Protein AF-A0A7C2DMI3-F1 (afdb_monomer)

Structure (mmCIF, N/CA/C/O backbone):
data_AF-A0A7C2DMI3-F1
#
_entry.id   AF-A0A7C2DMI3-F1
#
loop_
_atom_site.group_PDB
_atom_site.id
_atom_site.type_symbol
_atom_site.label_atom_id
_atom_site.label_alt_id
_atom_site.label_comp_id
_atom_site.label_asym_id
_atom_site.label_entity_id
_atom_site.label_seq_id
_atom_site.pdbx_PDB_ins_code
_atom_site.Cartn_x
_atom_site.Cartn_y
_atom_site.Cartn_z
_atom_site.occupancy
_atom_site.B_iso_or_equiv
_atom_site.auth_seq_id
_atom_site.auth_comp_id
_atom_site.auth_asym_id
_atom_site.auth_atom_id
_atom_site.pdbx_PDB_model_num
ATOM 1 N N . MET A 1 1 ? 17.213 -2.151 -6.613 1.00 82.88 1 MET A N 1
ATOM 2 C CA . MET A 1 1 ? 16.081 -1.929 -5.688 1.00 82.88 1 MET A CA 1
ATOM 3 C C . MET A 1 1 ? 15.050 -1.087 -6.406 1.00 82.88 1 MET A C 1
ATOM 5 O O . MET A 1 1 ? 15.453 -0.242 -7.192 1.00 82.88 1 MET A O 1
ATOM 9 N N . LEU A 1 2 ? 13.766 -1.331 -6.158 1.00 86.88 2 LEU A N 1
ATOM 10 C CA . LEU A 1 2 ? 12.667 -0.516 -6.673 1.00 86.88 2 LEU A CA 1
ATOM 11 C C . LEU A 1 2 ? 12.048 0.241 -5.496 1.00 86.88 2 LEU A C 1
ATOM 13 O O . LEU A 1 2 ? 11.946 -0.314 -4.402 1.00 86.88 2 LEU A O 1
ATOM 17 N N . GLN A 1 3 ? 11.681 1.499 -5.710 1.00 89.00 3 GLN A N 1
ATOM 18 C CA . GLN A 1 3 ? 11.043 2.350 -4.711 1.00 89.00 3 GLN A CA 1
ATOM 19 C C . GLN A 1 3 ? 9.844 3.035 -5.364 1.00 89.00 3 GLN A C 1
ATOM 21 O O . GLN A 1 3 ? 9.946 3.491 -6.502 1.00 89.00 3 GLN A O 1
ATOM 26 N N . ASP A 1 4 ? 8.718 3.092 -4.652 1.00 87.31 4 ASP A N 1
ATOM 27 C CA . ASP A 1 4 ? 7.548 3.847 -5.102 1.00 87.31 4 ASP A CA 1
ATOM 28 C C . ASP A 1 4 ? 7.933 5.339 -5.233 1.00 87.31 4 ASP A C 1
ATOM 30 O O . ASP A 1 4 ? 8.493 5.899 -4.282 1.00 87.31 4 ASP A O 1
ATOM 34 N N . PRO A 1 5 ? 7.666 5.992 -6.381 1.00 82.25 5 PRO A N 1
ATOM 35 C CA . PRO A 1 5 ? 8.016 7.396 -6.602 1.00 82.25 5 PRO A CA 1
ATOM 36 C C . PRO A 1 5 ? 7.299 8.369 -5.655 1.00 82.25 5 PRO A C 1
ATOM 38 O O . PRO A 1 5 ? 7.728 9.513 -5.533 1.00 82.25 5 PRO A O 1
ATOM 41 N N . ALA A 1 6 ? 6.230 7.942 -4.977 1.00 80.25 6 ALA A N 1
ATOM 42 C CA . ALA A 1 6 ? 5.543 8.737 -3.964 1.00 80.25 6 ALA A CA 1
ATOM 43 C C . ALA A 1 6 ? 6.291 8.791 -2.618 1.00 80.25 6 ALA A C 1
ATOM 45 O O . ALA A 1 6 ? 5.883 9.541 -1.729 1.00 80.25 6 ALA A O 1
ATOM 46 N N . GLN A 1 7 ? 7.363 8.008 -2.426 1.00 85.62 7 GLN A N 1
ATOM 47 C CA . GLN A 1 7 ? 8.127 8.070 -1.182 1.00 85.62 7 GLN A CA 1
ATOM 48 C C . GLN A 1 7 ? 8.843 9.422 -1.031 1.00 85.62 7 GLN A C 1
ATOM 50 O O . GLN A 1 7 ? 9.456 9.909 -1.980 1.00 85.62 7 GLN A O 1
ATOM 55 N N . PRO A 1 8 ? 8.833 10.019 0.176 1.00 83.88 8 PRO A N 1
ATOM 56 C CA . PRO A 1 8 ? 9.317 11.385 0.379 1.00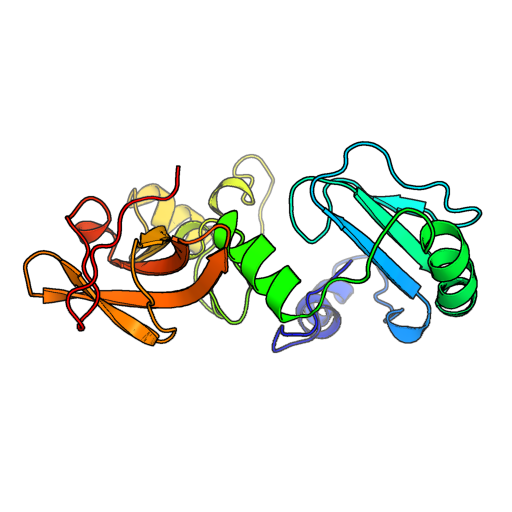 83.88 8 PRO A CA 1
ATOM 57 C C . PRO A 1 8 ? 10.837 11.531 0.238 1.00 83.88 8 PRO A C 1
ATOM 59 O O . PRO A 1 8 ? 11.319 12.631 -0.023 1.00 83.88 8 PRO A O 1
ATOM 62 N N . ARG A 1 9 ? 11.600 10.447 0.436 1.00 88.69 9 ARG A N 1
ATOM 63 C CA . ARG A 1 9 ? 13.066 10.443 0.355 1.00 88.69 9 ARG A CA 1
ATOM 64 C C . ARG A 1 9 ? 13.551 9.315 -0.552 1.00 88.69 9 ARG A C 1
ATOM 66 O O . ARG A 1 9 ? 13.123 8.173 -0.353 1.00 88.69 9 ARG A O 1
ATOM 73 N N . PRO A 1 10 ? 14.466 9.584 -1.498 1.00 89.62 10 PRO A N 1
ATOM 74 C CA . PRO A 1 10 ? 15.065 8.545 -2.322 1.00 89.62 10 PRO A CA 1
ATOM 75 C C . PRO A 1 10 ? 15.808 7.514 -1.473 1.00 89.62 10 PRO A C 1
ATOM 77 O O . PRO A 1 10 ? 16.529 7.851 -0.533 1.00 89.62 10 PRO A O 1
ATOM 80 N N . VAL A 1 11 ? 15.705 6.242 -1.842 1.00 90.38 11 VAL A N 1
ATOM 81 C CA . VAL A 1 11 ? 16.331 5.151 -1.088 1.00 90.38 11 VAL A CA 1
ATOM 82 C C . VAL A 1 11 ? 17.856 5.261 -1.036 1.00 90.38 11 VAL A C 1
ATOM 84 O O . VAL A 1 11 ? 18.475 4.844 -0.062 1.00 90.38 11 VAL A O 1
ATOM 87 N N . LEU A 1 12 ? 18.467 5.881 -2.047 1.00 91.62 12 LEU A N 1
ATOM 88 C CA . LEU A 1 12 ? 19.905 6.152 -2.079 1.00 91.62 12 LEU A CA 1
ATOM 89 C C . LEU A 1 12 ? 20.332 7.063 -0.926 1.00 91.62 12 LEU A C 1
ATOM 91 O O . LEU A 1 12 ? 21.365 6.824 -0.309 1.00 91.62 12 LEU A O 1
ATOM 95 N N . GLU A 1 13 ? 19.516 8.066 -0.600 1.00 91.38 13 GLU A N 1
ATOM 96 C CA . GLU A 1 13 ? 19.766 8.974 0.517 1.00 91.38 13 GLU A CA 1
ATOM 97 C C . GLU A 1 13 ? 19.641 8.242 1.859 1.00 91.38 13 GLU A C 1
ATOM 99 O O . GLU A 1 13 ? 20.475 8.417 2.745 1.00 91.38 13 GLU A O 1
ATOM 104 N N . LEU A 1 14 ? 18.634 7.370 1.987 1.00 89.62 14 LEU A N 1
ATOM 105 C CA . LEU A 1 14 ? 18.419 6.557 3.187 1.00 89.62 14 LEU A CA 1
ATOM 106 C C . LEU A 1 14 ? 19.561 5.561 3.423 1.00 89.62 14 LEU A C 1
ATOM 108 O O . LEU A 1 14 ? 19.924 5.298 4.568 1.00 89.62 14 LEU A O 1
ATOM 112 N N . LEU A 1 15 ? 20.131 5.006 2.351 1.00 90.88 15 LEU A N 1
ATOM 113 C CA . LEU A 1 15 ? 21.193 4.006 2.428 1.00 90.88 15 LEU A CA 1
ATOM 114 C C . LEU A 1 15 ? 22.605 4.603 2.487 1.00 90.88 15 LEU A C 1
ATOM 116 O O . LEU A 1 15 ? 23.515 3.925 2.964 1.00 90.88 15 LEU A O 1
ATOM 120 N N . ALA A 1 16 ? 22.802 5.851 2.048 1.00 90.94 16 ALA A N 1
ATOM 121 C CA . ALA A 1 16 ? 24.114 6.498 1.974 1.00 90.94 16 ALA A CA 1
ATOM 122 C C . ALA A 1 16 ? 24.953 6.399 3.270 1.00 90.94 16 ALA A C 1
ATOM 124 O O . ALA A 1 16 ? 26.137 6.065 3.165 1.00 90.94 16 ALA A O 1
ATOM 125 N N . PRO A 1 17 ? 24.393 6.582 4.487 1.00 89.75 17 PRO A N 1
ATOM 126 C CA . PRO A 1 17 ? 25.164 6.452 5.728 1.00 89.75 17 PRO A CA 1
ATOM 127 C C . PRO A 1 17 ? 25.743 5.048 5.977 1.00 89.75 17 PRO A C 1
ATOM 129 O O . PRO A 1 17 ? 26.702 4.912 6.733 1.00 89.75 17 PRO A O 1
ATOM 132 N N . TYR A 1 18 ? 25.183 4.009 5.350 1.00 87.06 18 TYR A N 1
ATOM 133 C CA . TYR A 1 18 ? 25.536 2.600 5.573 1.00 87.06 18 TYR A CA 1
ATOM 134 C C . TYR A 1 18 ? 26.477 2.025 4.502 1.00 87.06 18 TYR A C 1
ATOM 136 O O . TYR A 1 18 ? 26.940 0.887 4.622 1.00 87.06 18 TYR A O 1
ATOM 144 N N . VAL A 1 19 ? 26.784 2.809 3.462 1.00 86.50 19 VAL A N 1
ATOM 145 C CA . VAL A 1 19 ? 27.719 2.414 2.398 1.00 86.50 19 VAL A CA 1
ATOM 146 C C . VAL A 1 19 ? 29.150 2.371 2.921 1.00 86.50 19 VAL A C 1
ATOM 148 O O . VAL A 1 19 ? 29.883 1.457 2.586 1.00 86.50 19 VAL A O 1
ATOM 151 N N . LEU A 1 20 ? 29.556 3.299 3.795 1.00 73.69 20 LEU A N 1
ATOM 152 C CA . LEU A 1 20 ? 30.940 3.354 4.295 1.00 73.69 20 LEU A CA 1
ATOM 153 C C . LEU A 1 20 ? 31.368 2.086 5.049 1.00 73.69 20 LEU A C 1
ATOM 155 O O . LEU A 1 20 ? 32.549 1.751 5.067 1.00 73.69 20 LEU A O 1
ATOM 159 N N . SER A 1 21 ? 30.419 1.387 5.672 1.00 75.56 21 SER A N 1
ATOM 160 C CA . SER A 1 21 ? 30.665 0.151 6.416 1.00 75.56 21 SER A CA 1
ATOM 161 C C . SER A 1 21 ? 30.476 -1.122 5.582 1.00 75.56 21 SER A C 1
ATOM 163 O O . SER A 1 21 ? 30.518 -2.213 6.147 1.00 75.56 21 SER A O 1
ATOM 165 N N . SER A 1 22 ? 30.244 -1.003 4.271 1.00 79.62 22 SER A N 1
ATOM 166 C CA . SER A 1 22 ? 29.904 -2.117 3.378 1.00 79.62 22 SER A CA 1
ATOM 167 C C . SER A 1 22 ? 30.663 -1.990 2.049 1.00 79.62 22 SER A C 1
ATOM 169 O O . SER A 1 22 ? 30.711 -0.911 1.473 1.00 79.62 22 SER A O 1
ATOM 171 N N . ASP A 1 23 ? 31.229 -3.073 1.508 1.00 87.94 23 ASP A N 1
ATOM 172 C CA . ASP A 1 23 ? 31.888 -3.043 0.186 1.00 87.94 23 ASP A CA 1
ATOM 173 C C . ASP A 1 23 ? 30.848 -3.061 -0.949 1.00 87.94 23 ASP A C 1
ATOM 175 O O . ASP A 1 23 ? 30.642 -4.056 -1.643 1.00 87.94 23 ASP A O 1
ATOM 179 N N . VAL A 1 24 ? 30.094 -1.968 -1.061 1.00 91.75 24 VAL A N 1
ATOM 180 C CA . VAL A 1 24 ? 28.991 -1.804 -2.012 1.00 91.75 24 VAL A CA 1
ATOM 181 C C . VAL A 1 24 ? 29.022 -0.417 -2.640 1.00 91.75 24 VAL A C 1
ATOM 183 O O . VAL A 1 24 ? 29.566 0.538 -2.088 1.00 91.75 24 VAL A O 1
ATOM 186 N N . ARG A 1 25 ? 28.394 -0.293 -3.810 1.00 90.50 25 ARG A N 1
ATOM 187 C CA . ARG A 1 25 ? 28.148 0.988 -4.478 1.00 90.50 25 ARG A CA 1
ATOM 188 C C . ARG A 1 25 ? 26.663 1.142 -4.736 1.00 90.50 25 ARG A C 1
ATOM 190 O O . ARG A 1 25 ? 25.983 0.171 -5.063 1.00 90.50 25 ARG A O 1
ATOM 197 N N . LEU A 1 26 ? 26.182 2.367 -4.587 1.00 92.19 26 LEU A N 1
ATOM 198 C CA . LEU A 1 26 ? 24.809 2.734 -4.888 1.00 92.19 26 LEU A CA 1
ATOM 199 C C . LEU A 1 26 ? 24.807 3.625 -6.129 1.00 92.19 26 LEU A C 1
ATOM 201 O O . LEU A 1 26 ? 25.537 4.612 -6.179 1.00 92.19 26 LEU A O 1
ATOM 205 N N . GLU A 1 27 ? 23.989 3.273 -7.114 1.00 93.31 27 GLU A N 1
ATOM 206 C CA . GLU A 1 27 ? 23.827 4.025 -8.358 1.00 93.31 27 GLU A CA 1
ATOM 207 C C . GLU A 1 27 ? 22.338 4.239 -8.627 1.00 93.31 27 GLU A C 1
ATOM 209 O O . GLU A 1 27 ? 21.543 3.300 -8.527 1.00 93.31 27 GLU A O 1
ATOM 214 N N . ASP A 1 28 ? 21.966 5.466 -8.989 1.00 93.25 28 ASP A N 1
ATOM 215 C CA . ASP A 1 28 ? 20.632 5.746 -9.508 1.00 93.25 28 ASP A CA 1
ATOM 216 C C . ASP A 1 28 ? 20.552 5.303 -10.969 1.00 93.25 28 ASP A C 1
ATOM 218 O O . ASP A 1 28 ? 21.252 5.838 -11.827 1.00 93.25 28 ASP A O 1
ATOM 222 N N . ARG A 1 29 ? 19.693 4.322 -11.248 1.00 93.50 29 ARG A N 1
ATOM 223 C CA . ARG A 1 29 ? 19.440 3.804 -12.601 1.00 93.50 29 ARG A CA 1
ATOM 224 C C . ARG A 1 29 ? 17.997 4.040 -13.045 1.00 93.50 29 ARG A C 1
ATOM 226 O O . ARG A 1 29 ? 17.542 3.415 -14.000 1.00 93.50 29 ARG A O 1
ATOM 233 N N . THR A 1 30 ? 17.276 4.941 -12.373 1.00 91.50 30 THR A N 1
ATOM 234 C CA . THR A 1 30 ? 15.851 5.210 -12.625 1.00 91.50 30 THR A CA 1
ATOM 235 C C . THR A 1 30 ? 15.595 5.601 -14.081 1.00 91.50 30 THR A C 1
ATOM 237 O O . THR A 1 30 ? 14.663 5.096 -14.693 1.00 91.50 30 THR A O 1
ATOM 240 N N . GLY A 1 31 ? 16.451 6.440 -14.675 1.00 93.81 31 GLY A N 1
ATOM 241 C CA . GLY A 1 31 ? 16.312 6.869 -16.075 1.00 93.81 31 GLY A CA 1
ATOM 242 C C . GLY A 1 31 ? 16.745 5.836 -17.124 1.00 93.81 31 GLY A C 1
ATOM 243 O O . GLY A 1 31 ? 16.505 6.031 -18.313 1.00 93.81 31 GLY A O 1
ATOM 244 N N . GLU A 1 32 ? 17.393 4.747 -16.714 1.00 95.12 32 GLU A N 1
ATOM 245 C CA . GLU A 1 32 ? 17.935 3.734 -17.629 1.00 95.12 32 GLU A CA 1
ATOM 246 C C . GLU A 1 32 ? 17.050 2.498 -17.753 1.00 95.12 32 GLU A C 1
ATOM 248 O O . GLU A 1 32 ? 17.208 1.709 -18.690 1.00 95.12 32 GLU A O 1
ATOM 253 N N . LEU A 1 33 ? 16.124 2.323 -16.815 1.00 93.69 33 LEU A N 1
ATOM 254 C CA . LEU A 1 33 ? 15.267 1.156 -16.703 1.00 93.69 33 LEU A CA 1
ATOM 255 C C . LEU A 1 33 ? 13.799 1.555 -16.855 1.00 93.69 33 LEU A C 1
ATOM 257 O O . LEU A 1 33 ? 13.398 2.673 -16.547 1.00 93.69 33 LEU A O 1
ATOM 261 N N . ALA A 1 34 ? 12.988 0.615 -17.320 1.00 93.75 34 ALA A N 1
ATOM 262 C CA . ALA A 1 34 ? 11.539 0.710 -17.303 1.00 93.75 34 ALA A CA 1
ATOM 263 C C . ALA A 1 34 ? 10.961 -0.577 -16.713 1.00 93.75 34 ALA A C 1
ATOM 265 O O . ALA A 1 34 ? 11.466 -1.667 -16.979 1.00 93.75 34 ALA A O 1
ATOM 266 N N . LEU A 1 35 ? 9.901 -0.436 -15.921 1.00 93.56 35 LEU A N 1
ATOM 267 C CA . LEU A 1 35 ? 9.160 -1.541 -15.323 1.00 93.56 35 LEU A CA 1
ATOM 268 C C . LEU A 1 35 ? 7.727 -1.514 -15.856 1.00 93.56 35 LEU A C 1
ATOM 270 O O . LEU A 1 35 ? 7.070 -0.474 -15.800 1.00 93.56 35 LEU A O 1
ATOM 274 N N . LEU A 1 36 ? 7.250 -2.644 -16.365 1.00 93.94 36 LEU A N 1
ATOM 275 C CA . LEU A 1 36 ? 5.842 -2.871 -16.673 1.00 93.94 36 LEU A CA 1
ATOM 276 C C . LEU A 1 36 ? 5.322 -3.925 -15.700 1.00 93.94 36 LEU A C 1
ATOM 278 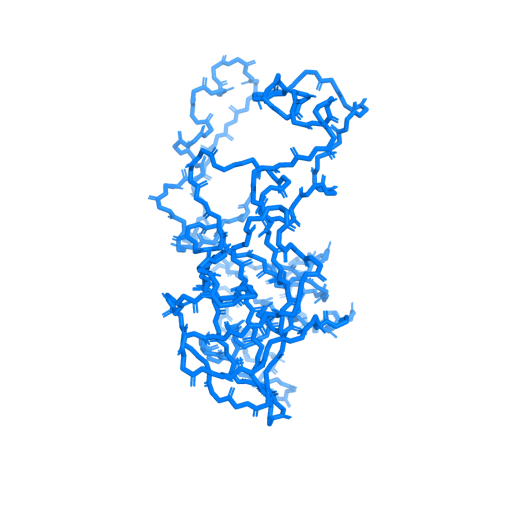O O . LEU A 1 36 ? 5.830 -5.046 -15.684 1.00 93.94 36 LEU A O 1
ATOM 282 N N . ALA A 1 37 ? 4.330 -3.559 -14.894 1.00 94.25 37 ALA A N 1
ATOM 283 C CA . ALA A 1 37 ? 3.725 -4.462 -13.927 1.00 94.25 37 ALA A CA 1
ATOM 284 C C . ALA A 1 37 ? 2.510 -5.178 -14.522 1.00 94.25 37 ALA A C 1
ATOM 286 O O . ALA A 1 37 ? 1.665 -4.551 -15.161 1.00 94.25 37 ALA A O 1
ATOM 287 N N . PHE A 1 38 ? 2.405 -6.484 -14.279 1.00 94.62 38 PHE A N 1
ATOM 288 C CA . PHE A 1 38 ? 1.262 -7.315 -14.665 1.00 94.62 38 PHE A CA 1
ATOM 289 C C . PHE A 1 38 ? 0.698 -8.003 -13.418 1.00 94.62 38 PHE A C 1
ATOM 291 O O . PHE A 1 38 ? 0.838 -9.222 -13.248 1.00 94.62 38 PHE A O 1
ATOM 298 N N . PRO A 1 39 ? 0.089 -7.230 -12.507 1.00 93.62 39 PRO A N 1
ATOM 299 C CA . PRO A 1 39 ? -0.385 -7.784 -11.257 1.00 93.62 39 PRO A CA 1
ATOM 300 C C . PRO A 1 39 ? -1.560 -8.747 -11.493 1.00 93.62 39 PRO A C 1
ATOM 302 O O . PRO A 1 39 ? -2.321 -8.623 -12.454 1.00 93.62 39 PRO A O 1
ATOM 305 N N . GLY A 1 40 ? -1.664 -9.767 -10.645 1.00 91.81 40 GLY A N 1
ATOM 306 C CA . GLY A 1 40 ? -2.620 -10.870 -10.759 1.00 91.81 40 GLY A CA 1
ATOM 307 C C . GLY A 1 40 ? -2.298 -11.908 -11.834 1.00 91.81 40 GLY A C 1
ATOM 308 O O . GLY A 1 40 ? -3.115 -12.797 -12.063 1.00 91.81 40 GLY A O 1
ATOM 309 N N . ARG A 1 41 ? -1.147 -11.816 -12.515 1.00 91.38 41 ARG A N 1
ATOM 310 C CA . ARG A 1 41 ? -0.758 -12.771 -13.564 1.00 91.38 41 ARG A CA 1
ATOM 311 C C . ARG A 1 41 ? 0.450 -13.601 -13.164 1.00 91.38 41 ARG A C 1
ATOM 313 O O . ARG A 1 41 ? 1.500 -13.056 -12.858 1.00 91.38 41 ARG A O 1
ATOM 320 N N . GLU A 1 42 ? 0.319 -14.919 -13.241 1.00 87.94 42 GLU A N 1
ATOM 321 C CA . GLU A 1 42 ? 1.423 -15.844 -12.947 1.00 87.94 42 GLU A CA 1
ATOM 322 C C . GLU A 1 42 ? 2.436 -15.931 -14.093 1.00 87.94 42 GLU A C 1
ATOM 324 O O . GLU A 1 42 ? 3.640 -16.032 -13.867 1.00 87.94 42 GLU A O 1
ATOM 329 N N . VAL A 1 43 ? 1.946 -15.887 -15.336 1.00 87.75 43 VAL A N 1
ATOM 330 C CA . VAL A 1 43 ? 2.781 -16.021 -16.532 1.00 87.75 43 VAL A CA 1
ATOM 331 C C . VAL A 1 43 ? 3.083 -14.633 -17.101 1.00 87.75 43 VAL A C 1
ATOM 333 O O . VAL A 1 43 ? 2.144 -13.917 -17.475 1.00 87.75 43 VAL A O 1
ATOM 336 N N . PRO A 1 44 ? 4.367 -14.236 -17.190 1.00 83.06 44 PRO A N 1
ATOM 337 C CA . PRO A 1 44 ? 4.740 -12.968 -17.799 1.00 83.06 44 PRO A CA 1
ATOM 338 C C . PRO A 1 44 ? 4.382 -12.965 -19.289 1.00 83.06 44 PRO A C 1
ATOM 340 O O . PRO A 1 44 ? 4.400 -14.018 -19.931 1.00 83.06 44 PRO A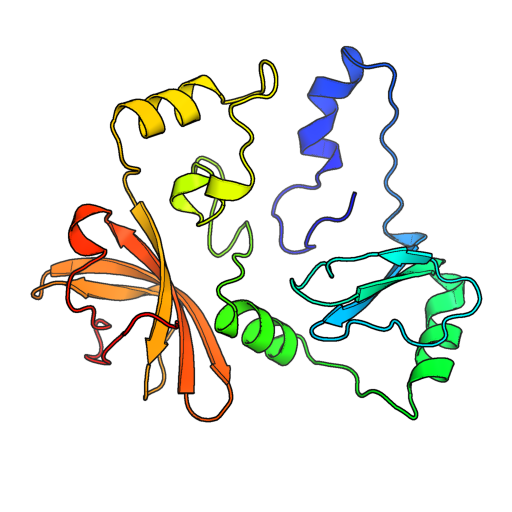 O 1
ATOM 343 N N . PRO A 1 45 ? 4.051 -11.798 -19.868 1.00 85.88 45 PRO A N 1
ATOM 344 C CA . PRO A 1 45 ? 3.919 -11.701 -21.314 1.00 85.88 45 PRO A CA 1
ATOM 345 C C . PRO A 1 45 ? 5.258 -12.012 -21.990 1.00 85.88 45 PRO A C 1
ATOM 347 O O . PRO A 1 45 ? 6.320 -11.841 -21.387 1.00 85.88 45 PRO A O 1
ATOM 350 N N . ASP A 1 46 ? 5.207 -12.424 -23.258 1.00 84.50 46 ASP A N 1
ATOM 351 C CA . ASP A 1 46 ? 6.423 -12.523 -24.059 1.00 84.50 46 ASP A CA 1
ATOM 352 C C . ASP A 1 46 ? 7.054 -11.130 -24.185 1.00 84.50 46 ASP A C 1
ATOM 354 O O . ASP A 1 46 ? 6.456 -10.190 -24.714 1.00 84.50 46 ASP A O 1
ATOM 358 N N . ALA A 1 47 ? 8.250 -10.996 -23.625 1.00 79.50 47 ALA A N 1
ATOM 359 C CA . ALA A 1 47 ? 8.950 -9.735 -23.465 1.00 79.50 47 ALA A CA 1
ATOM 360 C C . ALA A 1 47 ? 10.419 -9.895 -23.880 1.00 79.50 47 ALA A C 1
ATOM 362 O O . ALA A 1 47 ? 11.303 -9.944 -23.019 1.00 79.50 47 ALA A O 1
ATOM 363 N N . PRO A 1 48 ? 10.722 -9.993 -25.189 1.00 77.75 48 PRO A N 1
ATOM 364 C CA . PRO A 1 48 ? 12.082 -10.236 -25.655 1.00 77.75 48 PRO A CA 1
ATOM 365 C C . PRO A 1 48 ? 13.053 -9.157 -25.160 1.00 77.75 48 PRO A C 1
ATOM 367 O O . PRO A 1 48 ? 12.898 -7.978 -25.473 1.00 77.75 48 PRO A O 1
ATOM 370 N N . GLY A 1 49 ? 14.073 -9.568 -24.402 1.00 79.69 49 GLY A N 1
ATOM 371 C CA . GLY A 1 49 ? 15.064 -8.661 -23.808 1.00 79.69 49 GLY A CA 1
ATOM 372 C C . GLY A 1 49 ? 14.655 -8.041 -22.465 1.00 79.69 49 GLY A C 1
ATOM 373 O O . GLY A 1 49 ? 15.452 -7.310 -21.879 1.00 79.69 49 GLY A O 1
ATOM 374 N N . GLY A 1 50 ? 13.456 -8.343 -21.960 1.00 87.12 50 GLY A N 1
ATOM 375 C CA . GLY A 1 50 ? 13.026 -8.022 -20.602 1.00 87.12 50 GLY A CA 1
ATOM 376 C C . GLY A 1 50 ? 13.411 -9.117 -19.604 1.00 87.12 50 GLY A C 1
ATOM 377 O O . GLY A 1 50 ? 13.396 -10.304 -19.921 1.00 87.12 50 GLY A O 1
ATOM 378 N N . ALA A 1 51 ? 13.747 -8.715 -18.382 1.00 92.00 51 ALA A N 1
ATOM 379 C CA . ALA A 1 51 ? 13.885 -9.606 -17.238 1.00 92.00 51 ALA A CA 1
ATOM 380 C C . ALA A 1 51 ? 12.572 -9.635 -16.451 1.00 92.00 51 ALA A C 1
ATOM 382 O O . ALA A 1 51 ? 11.948 -8.599 -16.244 1.00 92.00 51 ALA A O 1
ATOM 383 N N . THR A 1 52 ? 12.158 -10.807 -15.986 1.00 93.19 52 THR A N 1
ATOM 384 C CA . THR A 1 52 ? 10.916 -10.970 -15.222 1.00 93.19 52 THR A CA 1
ATOM 385 C C . THR A 1 52 ? 11.191 -10.956 -13.722 1.00 93.19 52 THR A C 1
ATOM 387 O O . THR A 1 52 ? 12.168 -11.558 -13.276 1.00 93.19 52 THR A O 1
ATOM 390 N N . SER A 1 53 ? 10.319 -10.325 -12.937 1.00 91.81 53 SER A N 1
ATOM 391 C CA . SER A 1 53 ? 10.381 -10.305 -11.471 1.00 91.81 53 SER A CA 1
ATOM 392 C C . SER A 1 53 ? 9.048 -10.751 -10.882 1.00 91.81 53 SER A C 1
ATOM 394 O O . SER A 1 53 ? 8.005 -10.267 -11.307 1.00 91.81 53 SER A O 1
ATOM 396 N N . ALA A 1 54 ? 9.082 -11.652 -9.901 1.00 92.94 54 ALA A N 1
ATOM 397 C CA . ALA A 1 54 ? 7.910 -12.097 -9.152 1.00 92.94 54 ALA A CA 1
ATOM 398 C C . ALA A 1 54 ? 8.240 -12.149 -7.641 1.00 92.94 54 ALA A C 1
ATOM 400 O O . ALA A 1 54 ? 9.348 -12.571 -7.294 1.00 92.94 54 ALA A O 1
ATOM 401 N N . PRO A 1 55 ? 7.315 -11.759 -6.742 1.00 93.25 55 PRO A N 1
ATOM 402 C CA . PRO A 1 55 ? 6.008 -11.164 -7.041 1.00 93.25 55 PRO A CA 1
ATOM 403 C C . PRO A 1 55 ? 6.128 -9.785 -7.718 1.00 93.25 55 PRO A C 1
ATOM 405 O O . PRO A 1 55 ? 7.220 -9.213 -7.792 1.00 93.25 55 PRO A O 1
ATOM 408 N N . SER A 1 56 ? 5.009 -9.277 -8.235 1.00 94.50 56 SER A N 1
ATOM 409 C CA . SER A 1 56 ? 4.913 -7.922 -8.780 1.00 94.50 56 SER A CA 1
ATOM 410 C C . SER A 1 56 ? 5.164 -6.883 -7.683 1.00 94.50 56 SER A C 1
ATOM 412 O O . SER A 1 56 ? 4.839 -7.088 -6.511 1.00 94.50 56 SER A O 1
ATOM 414 N N . ALA A 1 57 ? 5.660 -5.708 -8.062 1.00 91.06 57 ALA A N 1
ATOM 415 C CA . ALA A 1 57 ? 5.700 -4.529 -7.203 1.00 91.06 57 ALA A CA 1
ATOM 416 C C . ALA A 1 57 ? 4.302 -4.103 -6.703 1.00 91.06 57 ALA A C 1
ATOM 418 O O . ALA A 1 57 ? 4.202 -3.341 -5.744 1.00 91.06 57 ALA A O 1
ATOM 419 N N . LEU A 1 58 ? 3.228 -4.609 -7.323 1.00 92.44 58 LEU A N 1
ATOM 420 C CA . LEU A 1 58 ? 1.830 -4.399 -6.935 1.00 92.44 58 LEU A CA 1
ATOM 421 C C . LEU A 1 58 ? 1.189 -5.646 -6.289 1.00 92.44 58 LEU A C 1
ATOM 423 O O . LEU A 1 58 ? -0.034 -5.815 -6.332 1.00 92.44 58 LEU A O 1
ATOM 427 N N . GLY A 1 59 ? 2.006 -6.510 -5.680 1.00 92.06 59 GLY A N 1
ATOM 428 C CA . GLY A 1 59 ? 1.569 -7.708 -4.962 1.00 92.06 59 GLY A CA 1
ATOM 429 C C . GLY A 1 59 ? 1.653 -8.964 -5.822 1.00 92.06 59 GLY A C 1
ATOM 430 O O . GLY A 1 59 ? 2.631 -9.183 -6.531 1.00 92.06 59 GLY A O 1
ATOM 431 N N . GLU A 1 60 ? 0.641 -9.825 -5.751 1.00 92.88 60 GLU A N 1
ATOM 432 C CA . GLU A 1 60 ? 0.599 -11.033 -6.579 1.00 92.88 60 GLU A CA 1
ATOM 433 C C . GLU A 1 60 ? 0.734 -10.693 -8.065 1.00 92.88 60 GLU A C 1
ATOM 435 O O . GLU A 1 60 ? 0.149 -9.726 -8.554 1.00 92.88 60 GLU A O 1
ATOM 440 N N . GLY A 1 61 ? 1.490 -11.510 -8.791 1.00 95.06 61 GLY A N 1
ATOM 441 C CA . GLY A 1 61 ? 1.699 -11.368 -10.224 1.00 95.06 61 GLY A CA 1
ATOM 442 C C . GLY A 1 61 ? 3.172 -11.280 -10.600 1.00 95.06 61 GLY A C 1
ATOM 443 O O . GLY A 1 61 ? 4.049 -11.716 -9.851 1.00 95.06 61 GLY A O 1
ATOM 444 N N . VAL A 1 62 ? 3.433 -10.696 -11.766 1.00 95.31 62 VAL A N 1
ATOM 445 C CA . VAL A 1 62 ? 4.768 -10.626 -12.359 1.00 95.31 62 VAL A CA 1
ATOM 446 C C . VAL A 1 62 ? 5.005 -9.266 -12.997 1.00 95.31 62 VAL A C 1
ATOM 448 O O . VAL A 1 62 ? 4.105 -8.673 -13.588 1.00 95.31 62 VAL A O 1
ATOM 451 N N . ASP A 1 63 ? 6.239 -8.792 -12.923 1.00 94.75 63 ASP A N 1
ATOM 452 C CA . ASP A 1 63 ? 6.690 -7.593 -13.613 1.00 94.75 63 ASP A CA 1
ATOM 453 C C . ASP A 1 63 ? 7.712 -7.938 -14.688 1.00 94.75 63 ASP A C 1
ATOM 455 O O . ASP A 1 63 ? 8.427 -8.939 -14.607 1.00 94.75 63 ASP A O 1
ATOM 459 N N . VAL A 1 64 ? 7.826 -7.052 -15.671 1.00 94.81 64 VAL A N 1
ATOM 460 C CA . VAL A 1 64 ? 8.880 -7.070 -16.679 1.00 94.81 64 VAL A CA 1
ATOM 461 C C . VAL A 1 64 ? 9.721 -5.808 -16.535 1.00 94.81 64 VAL A C 1
ATOM 463 O O . VAL A 1 64 ? 9.229 -4.693 -16.701 1.00 94.81 64 VAL A O 1
ATOM 466 N N . LEU A 1 65 ? 11.006 -5.994 -16.256 1.00 94.38 65 LEU A N 1
ATOM 467 C CA . LEU A 1 65 ? 12.025 -4.957 -16.214 1.00 94.38 65 LEU A CA 1
ATOM 468 C C . LEU A 1 65 ? 12.810 -4.963 -17.531 1.00 94.38 65 LEU A C 1
ATOM 470 O O . LEU A 1 65 ? 13.374 -5.982 -17.922 1.00 94.38 65 LEU A O 1
ATOM 474 N N . CYS A 1 66 ? 12.897 -3.823 -18.204 1.00 93.81 66 CYS A N 1
ATOM 475 C CA . CYS A 1 66 ? 13.684 -3.659 -19.425 1.00 93.81 66 CYS A CA 1
ATOM 476 C C . CYS A 1 66 ? 14.520 -2.376 -19.370 1.00 93.81 66 CYS A C 1
ATOM 478 O O . CYS A 1 66 ? 14.413 -1.580 -18.435 1.00 93.81 66 CYS A O 1
ATOM 480 N N . ARG A 1 67 ? 15.359 -2.146 -20.386 1.00 94.94 67 ARG A N 1
ATOM 481 C CA . ARG A 1 67 ? 15.985 -0.830 -20.565 1.00 94.94 67 ARG A CA 1
ATOM 482 C C . ARG A 1 67 ? 14.926 0.189 -20.972 1.00 94.94 67 ARG A C 1
ATOM 484 O O . ARG A 1 67 ? 13.994 -0.141 -21.705 1.00 94.94 67 ARG A O 1
ATOM 491 N N . ALA A 1 68 ? 15.104 1.441 -20.563 1.00 95.00 68 ALA A N 1
ATOM 492 C CA . ALA A 1 68 ? 14.183 2.527 -20.892 1.00 95.00 68 ALA A CA 1
ATOM 493 C C . ALA A 1 68 ? 13.985 2.684 -22.413 1.00 95.00 68 ALA A C 1
ATOM 495 O O . ALA A 1 68 ? 12.861 2.887 -22.871 1.00 95.00 68 ALA A O 1
ATOM 496 N N . GLY A 1 69 ? 15.051 2.500 -23.205 1.00 94.75 69 GLY A N 1
ATOM 497 C CA . GLY A 1 69 ? 14.993 2.542 -24.672 1.00 94.75 69 GLY A CA 1
ATOM 498 C C . GLY A 1 69 ? 14.136 1.442 -25.314 1.00 94.75 69 GLY A C 1
ATOM 499 O O . GLY A 1 69 ? 13.623 1.640 -26.411 1.00 94.75 69 GLY A O 1
ATOM 500 N N . ASP A 1 70 ? 13.917 0.321 -24.620 1.00 93.62 70 ASP A N 1
ATOM 501 C CA . ASP A 1 70 ? 13.118 -0.806 -25.116 1.00 93.62 70 ASP A CA 1
ATOM 502 C C . ASP A 1 70 ? 11.638 -0.715 -24.700 1.00 93.62 70 ASP A C 1
ATOM 504 O O . ASP A 1 70 ? 10.810 -1.493 -25.180 1.00 93.62 70 ASP A O 1
ATOM 508 N N . ARG A 1 71 ? 11.269 0.259 -23.850 1.00 93.12 71 ARG A N 1
ATOM 509 C CA . ARG A 1 71 ? 9.910 0.401 -23.292 1.00 93.12 71 ARG A CA 1
ATOM 510 C C . ARG A 1 71 ? 8.833 0.437 -24.376 1.00 93.12 71 ARG A C 1
ATOM 512 O O . ARG A 1 71 ? 7.819 -0.240 -24.253 1.00 93.12 71 ARG A O 1
ATOM 519 N N . ALA A 1 72 ? 9.041 1.223 -25.432 1.00 92.31 72 ALA A N 1
ATOM 520 C CA . ALA A 1 72 ? 8.054 1.376 -26.502 1.00 92.31 72 ALA A CA 1
ATOM 521 C C . ALA A 1 72 ? 7.820 0.062 -27.265 1.00 92.31 72 ALA A C 1
ATOM 523 O O . ALA A 1 72 ? 6.677 -0.290 -27.542 1.00 92.31 72 ALA A O 1
ATOM 524 N N . ARG A 1 73 ? 8.894 -0.686 -27.544 1.00 90.56 73 ARG A N 1
ATOM 525 C CA . ARG A 1 73 ? 8.821 -1.998 -28.198 1.00 90.56 73 ARG A CA 1
ATOM 526 C C . ARG A 1 73 ? 8.084 -3.012 -27.329 1.00 90.56 73 ARG A C 1
ATOM 528 O O . ARG A 1 73 ? 7.280 -3.780 -27.843 1.00 90.56 73 ARG A O 1
ATOM 535 N N . LEU A 1 74 ? 8.352 -3.012 -26.024 1.00 89.38 74 LEU A N 1
ATOM 536 C CA . LEU A 1 74 ? 7.674 -3.908 -25.094 1.00 89.38 74 LEU A CA 1
ATOM 537 C C . LEU A 1 74 ? 6.178 -3.584 -24.988 1.00 89.38 74 LEU A C 1
ATOM 539 O O . LEU A 1 74 ? 5.360 -4.495 -25.037 1.00 89.38 74 LEU A O 1
ATOM 543 N N . LEU A 1 75 ? 5.818 -2.299 -24.902 1.00 90.94 75 LEU A N 1
ATOM 544 C CA . LEU A 1 75 ? 4.416 -1.869 -24.913 1.00 90.94 75 LEU A CA 1
ATOM 545 C C . LEU A 1 75 ? 3.692 -2.294 -26.194 1.00 90.94 75 LEU A C 1
ATOM 547 O O . LEU A 1 75 ? 2.542 -2.715 -26.131 1.00 90.94 75 LEU A O 1
ATOM 551 N N . ASP A 1 76 ? 4.357 -2.208 -27.346 1.00 90.31 76 ASP A N 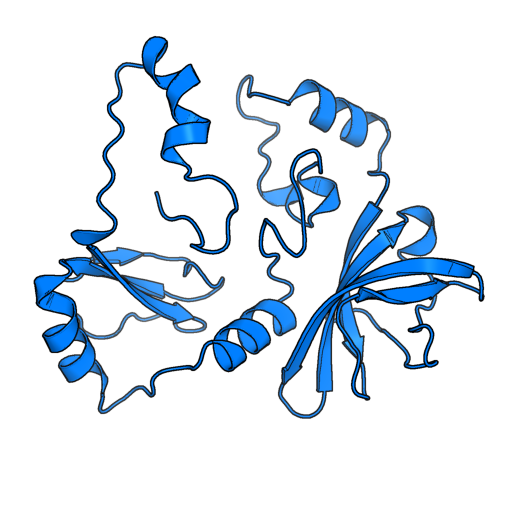1
ATOM 552 C CA . ASP A 1 76 ? 3.795 -2.660 -28.620 1.00 90.31 76 ASP A CA 1
ATOM 553 C C . ASP A 1 76 ? 3.539 -4.175 -28.633 1.00 90.31 76 ASP A C 1
ATOM 555 O O . ASP A 1 76 ? 2.452 -4.614 -29.003 1.00 90.31 76 ASP A O 1
ATOM 559 N N . ALA A 1 77 ? 4.486 -4.967 -28.115 1.00 88.38 77 ALA A N 1
ATOM 560 C CA . ALA A 1 77 ? 4.364 -6.424 -28.031 1.00 88.38 77 ALA A CA 1
ATOM 561 C C . ALA A 1 77 ? 3.168 -6.893 -27.181 1.00 88.38 77 ALA A C 1
ATOM 563 O O . ALA A 1 77 ? 2.618 -7.965 -27.429 1.00 88.38 77 ALA A O 1
ATOM 564 N N . VAL A 1 78 ? 2.746 -6.096 -26.193 1.00 88.62 78 VAL A N 1
ATOM 565 C CA . VAL A 1 78 ? 1.663 -6.455 -25.261 1.00 88.62 78 VAL A CA 1
ATOM 566 C C . VAL A 1 78 ? 0.322 -5.781 -25.585 1.00 88.62 78 VAL A C 1
ATOM 568 O O . VAL A 1 78 ? -0.716 -6.224 -25.097 1.00 88.62 78 VAL A O 1
ATOM 571 N N . ARG A 1 79 ? 0.296 -4.764 -26.454 1.00 87.44 79 ARG A N 1
ATOM 572 C CA . ARG A 1 79 ? -0.894 -3.935 -26.741 1.00 87.44 79 ARG A CA 1
ATOM 573 C C . ARG A 1 79 ? -2.126 -4.721 -27.208 1.00 87.44 79 ARG A C 1
ATOM 575 O O . ARG A 1 79 ? -3.245 -4.291 -26.970 1.00 87.44 79 ARG A O 1
ATOM 582 N N . GLY A 1 80 ? -1.939 -5.854 -27.886 1.00 86.44 80 GLY A N 1
ATOM 583 C CA . GLY A 1 80 ? -3.047 -6.682 -28.386 1.00 86.44 80 GLY A CA 1
ATOM 584 C C . GLY A 1 80 ? -3.728 -7.556 -27.327 1.00 86.44 80 GLY A C 1
ATOM 585 O O . GLY A 1 80 ? -4.792 -8.107 -27.591 1.00 86.44 80 GLY A O 1
ATOM 586 N N . ALA A 1 81 ? -3.115 -7.706 -26.153 1.00 89.94 81 ALA A N 1
ATOM 587 C CA . ALA A 1 81 ? -3.599 -8.577 -25.085 1.00 89.94 81 ALA A CA 1
ATOM 588 C C . ALA A 1 81 ? -3.834 -7.839 -23.756 1.00 89.94 81 ALA A C 1
ATOM 590 O O . ALA A 1 81 ? -4.449 -8.408 -22.857 1.00 89.94 81 ALA A O 1
ATOM 591 N N . PHE A 1 82 ? -3.352 -6.597 -23.628 1.00 91.44 82 PHE A N 1
ATOM 592 C CA . PHE A 1 82 ? -3.414 -5.812 -22.396 1.00 91.44 82 PHE A CA 1
ATOM 593 C C . PHE A 1 82 ? -3.808 -4.369 -22.670 1.00 91.44 82 PHE A C 1
ATOM 595 O O . PHE A 1 82 ? -3.420 -3.781 -23.681 1.00 91.44 82 PHE A O 1
ATOM 602 N N . GLU A 1 83 ? -4.515 -3.795 -21.705 1.00 90.62 83 GLU A N 1
ATOM 603 C CA . GLU A 1 83 ? -4.832 -2.374 -21.642 1.00 90.62 83 GLU A CA 1
ATOM 604 C C . GLU A 1 83 ? -3.973 -1.708 -20.561 1.00 90.62 83 GLU A C 1
ATOM 606 O O . GLU A 1 83 ? -3.631 -2.323 -19.548 1.00 90.62 83 GLU A O 1
ATOM 611 N N . GLU A 1 84 ? -3.582 -0.457 -20.798 1.00 93.00 84 GLU A N 1
ATOM 612 C CA . GLU A 1 84 ? -2.811 0.319 -19.827 1.00 93.00 84 GLU A CA 1
ATOM 613 C C . GLU A 1 84 ? -3.735 0.798 -18.704 1.00 93.00 84 GLU A C 1
ATOM 615 O O . GLU A 1 84 ? -4.730 1.475 -18.955 1.00 93.00 84 GLU A O 1
ATOM 620 N N . ALA A 1 85 ? -3.394 0.437 -17.467 1.00 94.31 85 ALA A N 1
ATOM 621 C CA . ALA A 1 85 ? -4.110 0.865 -16.274 1.00 94.31 85 ALA A CA 1
ATOM 622 C C . ALA A 1 85 ? -3.769 2.321 -15.922 1.00 94.31 85 ALA A C 1
ATOM 624 O O . ALA A 1 85 ? -2.609 2.738 -15.995 1.00 94.31 85 ALA A O 1
ATOM 625 N N . SER A 1 86 ? -4.769 3.089 -15.494 1.00 95.62 86 SER A N 1
ATOM 626 C CA . SER A 1 86 ? -4.569 4.432 -14.951 1.00 95.62 86 SER A CA 1
ATOM 627 C C . SER A 1 86 ? -3.990 4.390 -13.529 1.00 95.62 86 SER A C 1
ATOM 629 O O . SER A 1 86 ? -3.966 3.353 -12.864 1.00 95.62 86 SER A O 1
ATOM 631 N N . GLY A 1 87 ? -3.556 5.544 -13.013 1.00 93.50 87 GLY A N 1
ATOM 632 C CA . GLY A 1 87 ? -3.150 5.654 -11.607 1.00 93.50 87 GLY A CA 1
ATOM 633 C C . GLY A 1 87 ? -4.285 5.329 -10.626 1.00 93.50 87 GLY A C 1
ATOM 634 O O . GLY A 1 87 ? -4.026 4.770 -9.563 1.00 93.50 87 GLY A O 1
ATOM 635 N N . GLU A 1 88 ? -5.534 5.625 -10.998 1.00 95.69 88 GLU A N 1
ATOM 636 C CA . GLU A 1 88 ? -6.722 5.289 -10.204 1.00 95.69 88 GLU A CA 1
ATOM 637 C C . GLU A 1 88 ? -6.978 3.778 -10.190 1.00 95.69 88 GLU A C 1
ATOM 639 O O . GLU A 1 88 ? -7.304 3.229 -9.140 1.00 95.69 88 GLU A O 1
ATOM 644 N N . ASP A 1 89 ? -6.744 3.087 -11.309 1.00 96.31 89 ASP A N 1
ATOM 645 C CA . ASP A 1 89 ? -6.850 1.625 -11.378 1.00 96.31 89 ASP A CA 1
ATOM 646 C C . ASP A 1 89 ? -5.789 0.945 -10.503 1.00 96.31 89 ASP A C 1
ATOM 648 O O . ASP A 1 89 ? -6.084 -0.018 -9.794 1.00 96.31 89 ASP A O 1
ATOM 652 N N . VAL A 1 90 ? -4.557 1.468 -10.501 1.00 95.25 90 VAL A N 1
ATOM 653 C CA . VAL A 1 90 ? -3.471 0.985 -9.629 1.00 95.25 90 VAL A CA 1
ATOM 654 C C . VAL A 1 90 ? -3.801 1.231 -8.154 1.00 95.25 90 VAL A C 1
ATOM 656 O O . VAL A 1 90 ? -3.551 0.371 -7.304 1.00 95.25 90 VAL A O 1
ATOM 659 N N . GLU A 1 91 ? -4.384 2.386 -7.838 1.00 96.19 91 GLU A N 1
ATOM 660 C CA . GLU A 1 91 ? -4.845 2.712 -6.490 1.00 96.19 91 GLU A CA 1
ATOM 661 C C . GLU A 1 91 ? -5.971 1.769 -6.040 1.00 96.19 91 GLU A C 1
ATOM 663 O O . GLU A 1 91 ? -5.879 1.157 -4.974 1.00 96.19 91 GLU A O 1
ATOM 668 N N . ALA A 1 92 ? -6.992 1.569 -6.873 1.00 97.38 92 ALA A N 1
ATOM 669 C CA . ALA A 1 92 ? -8.073 0.629 -6.604 1.00 97.38 92 ALA A CA 1
ATOM 670 C C . ALA A 1 92 ? -7.556 -0.803 -6.428 1.00 97.38 92 ALA A C 1
ATOM 672 O O . ALA A 1 92 ? -7.958 -1.494 -5.490 1.00 97.38 92 ALA A O 1
ATOM 673 N N . TRP A 1 93 ? -6.614 -1.230 -7.274 1.00 96.56 93 TRP A N 1
ATOM 674 C CA . TRP A 1 93 ? -5.994 -2.548 -7.201 1.00 96.56 93 TRP A CA 1
ATOM 675 C C . TRP A 1 93 ? -5.305 -2.799 -5.860 1.00 96.56 93 TRP A C 1
ATOM 677 O O . TRP A 1 93 ? -5.551 -3.838 -5.236 1.00 96.56 93 TRP A O 1
ATOM 687 N N . ARG A 1 94 ? -4.433 -1.872 -5.432 1.00 96.06 94 ARG A N 1
ATOM 688 C CA . ARG A 1 94 ? -3.643 -2.038 -4.205 1.00 96.06 94 ARG A CA 1
ATOM 689 C C . ARG A 1 94 ? -4.534 -1.975 -2.967 1.00 96.06 94 ARG A C 1
ATOM 691 O O . ARG A 1 94 ? -4.365 -2.783 -2.058 1.00 96.06 94 ARG A O 1
ATOM 698 N N . VAL A 1 95 ? -5.498 -1.047 -2.945 1.00 97.81 95 VAL A N 1
ATOM 699 C CA . VAL A 1 95 ? -6.360 -0.818 -1.780 1.00 97.81 95 VAL A CA 1
ATOM 700 C C . VAL A 1 95 ? -7.298 -2.000 -1.593 1.00 97.81 95 VAL A C 1
ATOM 702 O O . VAL A 1 95 ? -7.441 -2.465 -0.470 1.00 97.81 95 VAL A O 1
ATOM 705 N N . ALA A 1 96 ? -7.846 -2.554 -2.680 1.00 97.44 96 ALA A N 1
ATOM 706 C CA . ALA A 1 96 ? -8.687 -3.750 -2.632 1.00 97.44 96 ALA A CA 1
ATOM 707 C C . ALA A 1 96 ? -7.953 -5.038 -2.222 1.00 97.44 96 ALA A C 1
ATOM 709 O O . ALA A 1 96 ? -8.593 -6.055 -1.966 1.00 97.44 96 ALA A O 1
ATOM 710 N N . ARG A 1 97 ? -6.617 -5.011 -2.180 1.00 96.06 97 ARG A N 1
ATOM 711 C CA . ARG A 1 97 ? -5.759 -6.121 -1.733 1.00 96.06 97 ARG A CA 1
ATOM 712 C C . ARG A 1 97 ? -5.076 -5.845 -0.403 1.00 96.06 97 ARG A C 1
ATOM 714 O O . ARG A 1 97 ? -4.201 -6.600 0.003 1.00 96.06 97 ARG A O 1
ATOM 721 N N . GLY A 1 98 ? -5.430 -4.747 0.256 1.00 95.94 98 GLY A N 1
ATOM 722 C CA . GLY A 1 98 ? -4.820 -4.369 1.519 1.00 95.94 98 GLY A CA 1
ATOM 723 C C . GLY A 1 98 ? -3.330 -4.020 1.424 1.00 95.94 98 GLY A C 1
ATOM 724 O O . GLY A 1 98 ? -2.639 -4.103 2.434 1.00 95.94 98 GLY A O 1
ATOM 725 N N . ILE A 1 99 ? -2.813 -3.650 0.245 1.00 94.94 99 ILE A N 1
ATOM 726 C CA . ILE A 1 99 ? -1.384 -3.370 0.042 1.00 94.94 99 ILE A CA 1
ATOM 727 C C . ILE A 1 99 ? -1.074 -1.926 0.485 1.00 94.94 99 ILE A C 1
ATOM 729 O O . ILE A 1 99 ? -1.528 -0.973 -0.171 1.00 94.94 99 ILE A O 1
ATOM 733 N N . PRO A 1 100 ? -0.290 -1.730 1.565 1.00 94.88 100 PRO A N 1
ATOM 734 C CA . PRO A 1 100 ? 0.036 -0.402 2.071 1.00 94.88 100 PRO A CA 1
ATOM 735 C C . PRO A 1 100 ? 1.043 0.327 1.179 1.00 94.88 100 PRO A C 1
ATOM 737 O O . PRO A 1 100 ? 2.004 -0.267 0.688 1.00 94.88 100 PRO A O 1
ATOM 740 N N . ARG A 1 101 ? 0.887 1.648 1.046 1.00 93.12 101 ARG A N 1
ATOM 741 C CA . ARG A 1 101 ? 1.884 2.539 0.437 1.00 93.12 101 ARG A CA 1
ATOM 742 C C . ARG A 1 101 ? 2.584 3.368 1.516 1.00 93.12 101 ARG A C 1
ATOM 744 O O . ARG A 1 101 ? 1.945 4.123 2.250 1.00 93.12 101 ARG A O 1
ATOM 751 N N . PHE A 1 102 ? 3.911 3.269 1.604 1.00 91.12 102 PHE A N 1
ATOM 752 C CA . PHE A 1 102 ? 4.706 4.122 2.497 1.00 91.12 102 PHE A CA 1
ATOM 753 C C . PHE A 1 102 ? 4.606 5.597 2.078 1.00 91.12 102 PHE A C 1
ATOM 755 O O . PHE A 1 102 ? 4.640 5.909 0.892 1.00 91.12 102 PHE A O 1
ATOM 762 N N . GLY A 1 103 ? 4.477 6.500 3.048 1.00 89.88 103 GLY A N 1
ATOM 763 C CA . GLY A 1 103 ? 4.129 7.907 2.839 1.00 89.88 103 GLY A CA 1
ATOM 764 C C . GLY A 1 103 ? 2.618 8.180 2.826 1.00 89.88 103 GLY A C 1
ATOM 765 O O . GLY A 1 103 ? 2.227 9.337 2.947 1.00 89.88 103 GLY A O 1
ATOM 766 N N . VAL A 1 104 ? 1.776 7.140 2.727 1.00 93.38 104 VAL A N 1
ATOM 767 C CA . VAL A 1 104 ? 0.303 7.246 2.737 1.00 93.38 104 VAL A CA 1
ATOM 768 C C . VAL A 1 104 ? -0.297 6.448 3.898 1.00 93.38 104 VAL A C 1
ATOM 770 O O . VAL A 1 104 ? -0.886 7.018 4.814 1.00 93.38 104 VAL A O 1
ATOM 773 N N . ASP A 1 105 ? -0.111 5.128 3.889 1.00 95.31 105 ASP A N 1
ATOM 774 C CA . ASP A 1 105 ? -0.675 4.198 4.879 1.00 95.31 105 ASP A CA 1
ATOM 775 C C . ASP A 1 105 ? 0.242 3.996 6.096 1.00 95.31 105 ASP A C 1
ATOM 777 O O . ASP A 1 105 ? -0.205 3.589 7.168 1.00 95.31 105 ASP A O 1
ATOM 781 N N . GLY A 1 106 ? 1.518 4.348 5.946 1.00 92.75 106 GLY A N 1
ATOM 782 C CA . GLY A 1 106 ? 2.520 4.408 7.006 1.00 92.75 106 GLY A CA 1
ATOM 783 C C . GLY A 1 106 ? 3.469 5.578 6.773 1.00 92.75 106 GLY A C 1
ATOM 784 O O . GLY A 1 106 ? 3.643 6.020 5.639 1.00 92.75 106 GLY A O 1
ATOM 785 N N . GLN A 1 107 ? 4.077 6.092 7.834 1.00 90.62 107 GLN A N 1
ATOM 786 C CA . GLN A 1 107 ? 4.981 7.245 7.793 1.00 90.62 107 GLN A CA 1
ATOM 787 C C . GLN A 1 107 ? 6.309 6.948 8.490 1.00 90.62 107 GLN A C 1
ATOM 789 O O . GLN A 1 107 ? 6.499 5.905 9.118 1.00 90.62 107 GLN A O 1
ATOM 794 N N . GLU A 1 108 ? 7.248 7.883 8.375 1.00 88.81 108 GLU A N 1
ATOM 795 C CA . GLU A 1 108 ? 8.501 7.815 9.115 1.00 88.81 108 GLU A CA 1
ATOM 796 C C . GLU A 1 108 ? 8.230 7.769 10.628 1.00 88.81 108 GLU A C 1
ATOM 798 O O . GLU A 1 108 ? 7.427 8.533 11.163 1.00 88.81 108 GLU A O 1
ATOM 803 N N . GLY A 1 109 ? 8.887 6.833 11.314 1.00 88.75 109 GLY A N 1
ATOM 804 C CA . GLY A 1 109 ? 8.700 6.586 12.745 1.00 88.75 109 GLY A CA 1
ATOM 805 C C . GLY A 1 109 ? 7.637 5.539 13.090 1.00 88.75 109 GLY A C 1
ATOM 806 O O . GLY A 1 109 ? 7.661 5.043 14.217 1.00 88.75 109 GLY A O 1
ATOM 807 N N . ASP A 1 110 ? 6.767 5.154 12.150 1.00 93.31 110 ASP A N 1
ATOM 808 C CA . ASP A 1 110 ? 5.895 3.995 12.345 1.00 93.31 110 ASP A CA 1
ATOM 809 C C . ASP A 1 110 ? 6.710 2.696 12.299 1.00 93.31 110 ASP A C 1
ATOM 811 O O . ASP A 1 110 ? 7.652 2.540 11.515 1.00 93.31 110 ASP A O 1
ATOM 815 N N . LEU A 1 111 ? 6.329 1.733 13.134 1.00 94.56 111 LEU A N 1
ATOM 816 C CA . LEU A 1 111 ? 6.925 0.401 13.112 1.00 94.56 111 LEU A CA 1
ATOM 817 C C . LEU A 1 111 ? 6.260 -0.483 12.047 1.00 94.56 111 LEU A C 1
ATOM 819 O O . LEU A 1 111 ? 5.076 -0.314 11.770 1.00 94.56 111 LEU A O 1
ATOM 823 N N . PRO A 1 112 ? 6.953 -1.506 11.506 1.00 94.25 112 PRO A N 1
ATOM 824 C CA . PRO A 1 112 ? 6.363 -2.416 10.518 1.00 94.25 112 PRO A CA 1
ATOM 825 C C . PRO A 1 112 ? 5.016 -3.025 10.951 1.00 94.25 112 PRO A C 1
ATOM 827 O O . PRO A 1 112 ? 4.085 -3.090 10.155 1.00 94.25 112 PRO A O 1
ATOM 830 N N . MET A 1 113 ? 4.875 -3.377 12.234 1.00 94.00 113 MET A N 1
ATOM 831 C CA . MET A 1 113 ? 3.625 -3.892 12.821 1.00 94.00 113 MET A CA 1
ATOM 832 C C . MET A 1 113 ? 2.468 -2.877 12.805 1.00 94.00 113 MET A C 1
ATOM 834 O O . MET A 1 113 ? 1.307 -3.268 12.775 1.00 94.00 113 MET A O 1
ATOM 838 N N . GLU A 1 114 ? 2.759 -1.574 12.814 1.00 95.62 114 GLU A N 1
ATOM 839 C CA . GLU A 1 114 ? 1.740 -0.518 12.708 1.00 95.62 114 GLU A CA 1
ATOM 840 C C . GLU A 1 114 ? 1.260 -0.318 11.265 1.00 95.62 114 GLU A C 1
ATOM 842 O O . GLU A 1 114 ? 0.184 0.239 11.054 1.00 95.62 114 GLU A O 1
ATOM 847 N N . CYS A 1 115 ? 2.036 -0.802 10.292 1.00 94.81 115 CYS A N 1
ATOM 848 C CA . CYS A 1 115 ? 1.817 -0.624 8.857 1.00 94.81 115 CYS A CA 1
ATOM 849 C C . CYS A 1 115 ? 1.309 -1.894 8.154 1.00 94.81 115 CYS A C 1
ATOM 851 O O . CYS A 1 115 ? 1.256 -1.916 6.929 1.00 94.81 115 CYS A O 1
ATOM 853 N N . GLY A 1 116 ? 0.991 -2.965 8.892 1.00 91.00 116 GLY A N 1
ATOM 854 C CA . GLY A 1 116 ? 0.617 -4.256 8.295 1.00 91.00 116 GLY A CA 1
ATOM 855 C C . GLY A 1 116 ? 1.787 -4.992 7.627 1.00 91.00 116 GLY A C 1
ATOM 856 O O . GLY A 1 116 ? 1.578 -5.810 6.742 1.00 91.00 116 GLY A O 1
ATOM 857 N N . LEU A 1 117 ? 3.026 -4.692 8.030 1.00 92.88 117 LEU A N 1
ATOM 858 C CA . LEU A 1 117 ? 4.264 -5.245 7.464 1.00 92.88 117 LEU A CA 1
ATOM 859 C C . LEU A 1 117 ? 5.025 -6.117 8.476 1.00 92.88 117 LEU A C 1
ATOM 861 O O . LEU A 1 117 ? 6.248 -6.230 8.407 1.00 92.88 117 LEU A O 1
ATOM 865 N N . GLU A 1 118 ? 4.329 -6.705 9.451 1.00 90.69 118 GLU A N 1
ATOM 866 C CA . GLU A 1 118 ? 4.952 -7.557 10.474 1.00 90.69 118 GLU A CA 1
ATOM 867 C C . GLU A 1 118 ? 5.688 -8.750 9.849 1.00 90.69 118 GLU A C 1
ATOM 869 O O . GLU A 1 118 ? 6.848 -8.997 10.182 1.00 90.69 118 GLU A O 1
ATOM 874 N N . ASP A 1 119 ? 5.076 -9.395 8.855 1.00 89.94 119 ASP A N 1
ATOM 875 C CA . ASP A 1 119 ? 5.646 -10.555 8.161 1.00 89.94 119 ASP A CA 1
ATOM 876 C C . ASP A 1 119 ? 6.892 -10.216 7.323 1.00 89.94 119 ASP A C 1
ATOM 878 O O . ASP A 1 119 ? 7.690 -11.095 6.991 1.00 89.94 119 ASP A O 1
ATOM 882 N N . ALA A 1 120 ? 7.123 -8.933 7.020 1.00 90.56 120 ALA A N 1
ATOM 883 C CA . ALA A 1 120 ? 8.343 -8.478 6.351 1.00 90.56 120 ALA A CA 1
ATOM 884 C C . ALA A 1 120 ? 9.560 -8.433 7.300 1.00 90.56 120 ALA A C 1
ATOM 886 O O . ALA A 1 120 ? 10.702 -8.239 6.862 1.00 90.56 120 ALA A O 1
ATOM 887 N N . VAL A 1 121 ? 9.349 -8.611 8.609 1.00 92.50 121 VAL A N 1
ATOM 888 C CA . VAL A 1 121 ? 10.409 -8.601 9.616 1.00 92.50 121 VAL A CA 1
ATOM 889 C C . VAL A 1 121 ? 10.805 -10.024 9.991 1.00 92.50 121 VAL A C 1
ATOM 891 O O . VAL A 1 121 ? 10.156 -10.701 10.780 1.00 92.50 121 VAL A O 1
ATOM 894 N N . SER A 1 122 ? 11.966 -10.464 9.505 1.00 91.75 122 SER A N 1
ATOM 895 C CA . SER A 1 122 ? 12.591 -11.668 10.056 1.00 91.75 122 SER A CA 1
ATOM 896 C C . SER A 1 122 ? 13.159 -11.379 11.446 1.00 91.75 122 SER A C 1
ATOM 898 O O . SER A 1 122 ? 14.006 -10.502 11.613 1.00 91.75 122 SER A O 1
ATOM 900 N N . PHE A 1 123 ? 12.713 -12.148 12.435 1.00 86.69 123 PHE A N 1
ATOM 901 C CA . PHE A 1 123 ? 13.246 -12.130 13.801 1.00 86.69 123 PHE A CA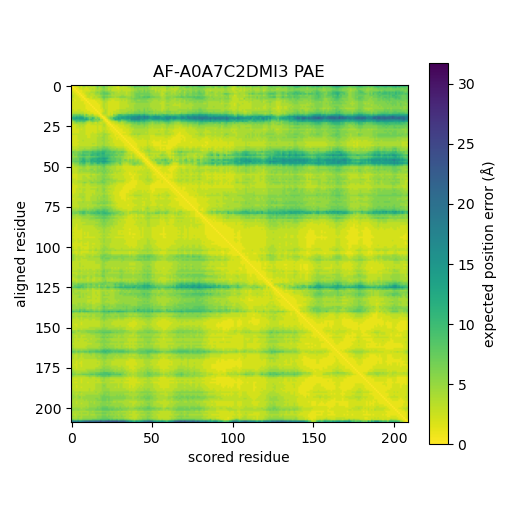 1
ATOM 902 C C . PHE A 1 123 ? 14.356 -13.158 14.039 1.00 86.69 123 PHE A C 1
ATOM 904 O O . PHE A 1 123 ? 14.983 -13.145 15.094 1.00 86.69 123 PHE A O 1
ATOM 911 N N . GLY A 1 124 ? 14.567 -14.062 13.079 1.00 88.44 124 GLY A N 1
ATOM 912 C CA . GLY A 1 124 ? 15.642 -15.053 13.110 1.00 88.44 124 GLY A CA 1
ATOM 913 C C . GLY A 1 124 ? 16.926 -14.584 12.424 1.00 88.44 124 GLY A C 1
ATOM 914 O O . GLY A 1 124 ? 17.959 -15.232 12.574 1.00 88.44 124 GLY A O 1
ATOM 915 N N . LYS A 1 125 ? 16.884 -13.477 11.665 1.00 90.06 125 LYS A N 1
ATOM 916 C CA . LYS A 1 125 ? 18.095 -12.854 11.107 1.00 90.06 125 LYS A CA 1
ATOM 917 C C . LYS A 1 125 ? 18.869 -12.099 12.194 1.00 90.06 125 LYS A C 1
ATOM 919 O O . LYS A 1 125 ? 18.328 -11.783 13.250 1.00 90.06 125 LYS A O 1
ATOM 924 N N . GLY A 1 126 ? 20.141 -11.812 11.918 1.00 86.69 126 GLY A N 1
ATOM 925 C CA . GLY A 1 126 ? 21.013 -11.055 12.820 1.00 86.69 126 GLY A CA 1
ATOM 926 C C . GLY A 1 126 ? 20.570 -9.604 13.050 1.00 86.69 126 GLY A C 1
ATOM 927 O O . GLY A 1 126 ? 19.529 -9.162 12.562 1.00 86.69 126 GLY A O 1
ATOM 928 N N . CYS A 1 127 ? 21.392 -8.852 13.788 1.00 90.06 127 CYS A N 1
ATOM 929 C CA . CYS A 1 127 ? 21.069 -7.489 14.200 1.00 90.06 127 CYS A CA 1
ATOM 930 C C . CYS A 1 127 ? 20.775 -6.559 13.016 1.00 90.06 127 CYS A C 1
ATOM 932 O O . CYS A 1 127 ? 21.554 -6.488 12.067 1.00 90.06 127 CYS A O 1
ATOM 934 N N . PHE A 1 128 ? 19.682 -5.798 13.105 1.00 91.31 128 PHE A N 1
ATOM 935 C CA . PHE A 1 128 ? 19.318 -4.781 12.117 1.00 91.31 128 PHE A CA 1
ATOM 936 C C . PHE A 1 128 ? 18.913 -3.460 12.780 1.00 91.31 128 PHE A C 1
ATOM 938 O O .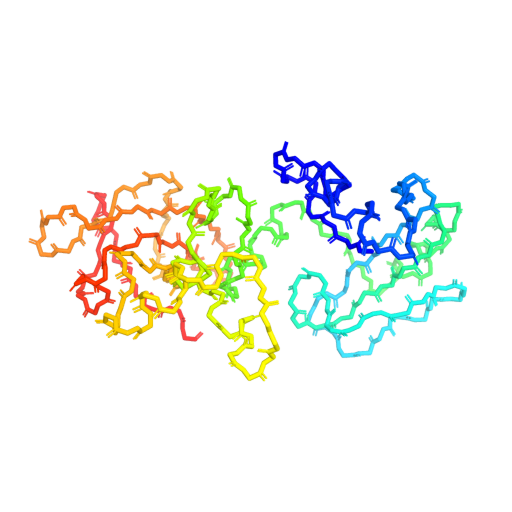 PHE A 1 128 ? 18.572 -3.405 13.964 1.00 91.31 128 PHE A O 1
ATOM 945 N N . LEU A 1 129 ? 18.965 -2.373 12.008 1.00 89.56 129 LEU A N 1
ATOM 946 C CA . LEU A 1 129 ? 18.621 -1.037 12.487 1.00 89.56 129 LEU A CA 1
ATOM 947 C C . LEU A 1 129 ? 17.169 -0.980 12.981 1.00 89.56 129 LEU A C 1
ATOM 949 O O . LEU A 1 129 ? 16.253 -1.416 12.291 1.00 89.56 129 LEU A O 1
ATOM 953 N N . GLY A 1 130 ? 16.960 -0.419 14.173 1.00 89.94 130 GLY A N 1
ATOM 954 C CA . GLY A 1 130 ? 15.626 -0.287 14.766 1.00 89.94 130 GLY A CA 1
ATOM 955 C C . GLY A 1 130 ? 15.086 -1.565 15.421 1.00 89.94 130 GLY A C 1
ATOM 956 O O . GLY A 1 130 ? 13.969 -1.545 15.938 1.00 89.94 130 GLY A O 1
ATOM 957 N N . GLN A 1 131 ? 15.868 -2.654 15.472 1.00 93.12 131 GLN A N 1
ATOM 958 C CA . GLN A 1 131 ? 15.430 -3.925 16.061 1.00 93.12 131 GLN A CA 1
ATOM 959 C C . GLN A 1 131 ? 14.947 -3.804 17.510 1.00 93.12 131 GLN A C 1
ATOM 961 O O . GLN A 1 131 ? 14.047 -4.533 17.905 1.00 93.12 131 GLN A O 1
ATOM 966 N N . GLU A 1 132 ? 15.510 -2.890 18.307 1.00 93.31 132 GLU A N 1
ATOM 967 C CA . GLU A 1 132 ? 15.118 -2.715 19.710 1.00 93.31 132 GLU A CA 1
ATOM 968 C C . GLU A 1 132 ? 13.677 -2.216 19.829 1.00 93.31 132 GLU A C 1
ATOM 970 O O . GLU A 1 132 ? 12.913 -2.712 20.656 1.00 93.31 132 GLU A O 1
ATOM 975 N N . ALA A 1 133 ? 13.279 -1.273 18.969 1.00 93.44 133 ALA A N 1
ATOM 976 C CA . ALA A 1 133 ? 11.919 -0.749 18.943 1.00 93.44 133 ALA A CA 1
ATOM 977 C C . ALA A 1 133 ? 10.921 -1.825 18.491 1.00 93.44 133 ALA A C 1
ATOM 979 O O . ALA A 1 133 ? 9.875 -2.002 19.120 1.00 93.44 133 ALA A O 1
ATOM 980 N N . VAL A 1 134 ? 11.282 -2.603 17.464 1.00 93.00 134 VAL A N 1
ATOM 981 C CA . VAL A 1 134 ? 10.479 -3.743 16.998 1.00 93.00 134 VAL A CA 1
ATOM 982 C C . VAL A 1 134 ? 10.362 -4.809 18.096 1.00 93.00 134 VAL A C 1
ATOM 984 O O . VAL A 1 134 ? 9.260 -5.241 18.429 1.00 93.00 134 VAL A O 1
ATOM 987 N N . ALA A 1 135 ? 11.476 -5.203 18.715 1.00 91.12 135 ALA A N 1
ATOM 988 C CA . ALA A 1 135 ? 11.498 -6.200 19.781 1.00 91.12 135 ALA A CA 1
ATOM 989 C C . ALA A 1 135 ? 10.688 -5.746 21.001 1.00 91.12 135 ALA A C 1
ATOM 991 O O . ALA A 1 135 ? 9.979 -6.553 21.597 1.00 91.12 135 ALA A O 1
ATOM 992 N N . LYS A 1 136 ? 10.740 -4.455 21.349 1.00 92.50 136 LYS A N 1
ATOM 993 C CA . LYS A 1 136 ? 9.944 -3.879 22.436 1.00 92.50 136 LYS A CA 1
ATOM 994 C C . LYS A 1 136 ? 8.448 -4.026 22.186 1.00 92.50 136 LYS A C 1
ATOM 996 O O . LYS A 1 136 ? 7.739 -4.450 23.092 1.00 92.50 136 LYS A O 1
ATOM 1001 N N . VAL A 1 137 ? 7.970 -3.697 20.988 1.00 93.44 137 VAL A N 1
ATOM 1002 C CA . VAL A 1 137 ? 6.544 -3.839 20.654 1.00 93.44 137 VAL A CA 1
ATOM 1003 C C . VAL A 1 137 ? 6.117 -5.303 20.636 1.00 93.44 137 VAL A C 1
ATOM 1005 O O . VAL A 1 137 ? 5.083 -5.634 21.210 1.00 93.44 137 VAL A O 1
ATOM 1008 N N . ARG A 1 138 ? 6.953 -6.199 20.106 1.00 87.94 138 ARG A N 1
ATOM 1009 C CA . ARG A 1 138 ? 6.697 -7.641 20.181 1.00 87.94 138 ARG A CA 1
ATOM 1010 C C . ARG A 1 138 ? 6.611 -8.141 21.628 1.00 87.94 138 ARG A C 1
ATOM 1012 O O . ARG A 1 138 ? 5.713 -8.905 21.954 1.00 87.94 138 ARG A O 1
ATOM 1019 N N . ASN A 1 139 ? 7.506 -7.686 22.507 1.00 91.00 139 ASN A N 1
ATOM 1020 C CA . ASN A 1 139 ? 7.499 -8.056 23.928 1.00 91.00 139 ASN A CA 1
ATOM 1021 C C . ASN A 1 139 ? 6.293 -7.473 24.684 1.00 91.00 139 ASN A C 1
ATOM 1023 O O . ASN A 1 139 ? 5.787 -8.111 25.601 1.00 91.00 139 ASN A O 1
ATOM 1027 N N . LEU A 1 140 ? 5.832 -6.274 24.306 1.00 92.94 140 LEU A N 1
ATOM 1028 C CA . LEU A 1 140 ? 4.571 -5.696 24.789 1.00 92.94 140 LEU A CA 1
ATOM 1029 C C . LEU A 1 140 ? 3.346 -6.478 24.285 1.00 92.94 140 LEU A C 1
ATOM 1031 O O . LEU A 1 140 ? 2.280 -6.398 24.887 1.00 92.94 140 LEU A O 1
ATOM 1035 N N . GLY A 1 141 ? 3.496 -7.231 23.193 1.00 92.00 141 GLY A N 1
ATOM 1036 C CA . GLY A 1 141 ? 2.461 -8.064 22.587 1.00 92.00 141 GLY A CA 1
ATOM 1037 C C . GLY A 1 141 ? 1.548 -7.324 21.611 1.00 92.00 141 GLY A C 1
ATOM 1038 O O . GLY A 1 141 ? 0.705 -7.963 20.989 1.00 92.00 141 GLY A O 1
ATOM 1039 N N . HIS A 1 142 ? 1.692 -6.002 21.467 1.00 93.62 142 HIS A N 1
ATOM 1040 C CA . HIS A 1 142 ? 0.916 -5.232 20.502 1.00 93.62 142 HIS A CA 1
ATOM 1041 C C . HIS A 1 142 ? 1.504 -3.852 20.159 1.00 93.62 142 HIS A C 1
ATOM 1043 O O . HIS A 1 142 ? 2.096 -3.196 21.025 1.00 93.62 142 HIS A O 1
ATOM 1049 N N . PRO A 1 143 ? 1.295 -3.356 18.923 1.00 95.25 143 PRO A N 1
ATOM 1050 C CA . PRO A 1 143 ? 1.560 -1.967 18.560 1.00 95.25 143 PRO A CA 1
ATOM 1051 C C . PRO A 1 143 ? 0.507 -1.001 19.134 1.00 95.25 143 PRO A C 1
ATOM 1053 O O . PRO A 1 143 ? -0.510 -1.410 19.696 1.00 95.25 143 PRO A O 1
ATOM 1056 N N . ARG A 1 144 ? 0.732 0.314 18.988 1.00 94.62 144 ARG A N 1
ATOM 1057 C CA . ARG A 1 144 ? -0.240 1.350 19.403 1.00 94.62 144 ARG A CA 1
ATOM 1058 C C . ARG A 1 144 ? -1.419 1.446 18.437 1.00 94.62 144 ARG A C 1
ATOM 1060 O O . ARG A 1 144 ? -2.553 1.703 18.842 1.00 94.62 144 ARG A O 1
ATOM 1067 N N . ARG A 1 145 ? -1.137 1.289 17.146 1.00 96.19 145 ARG A N 1
ATOM 1068 C CA . ARG A 1 145 ? -2.119 1.280 16.062 1.00 96.19 145 ARG A CA 1
ATOM 1069 C C . ARG A 1 145 ? -1.886 0.079 15.161 1.00 96.19 145 ARG A C 1
ATOM 1071 O O . ARG A 1 145 ? -0.808 -0.500 15.163 1.00 96.19 145 ARG A O 1
ATOM 1078 N N . VAL A 1 146 ? -2.903 -0.254 14.389 1.00 97.12 146 VAL A N 1
ATOM 1079 C CA . VAL A 1 146 ? -2.857 -1.242 13.316 1.00 97.12 146 VAL A CA 1
ATOM 1080 C C . VAL A 1 146 ? -3.340 -0.609 12.034 1.00 97.12 146 VAL A C 1
ATOM 1082 O O . VAL A 1 146 ? -4.179 0.296 12.065 1.00 97.12 146 VAL A O 1
ATOM 1085 N N . LEU A 1 147 ? -2.836 -1.125 10.923 1.00 97.94 147 LEU A N 1
ATOM 1086 C CA . LEU A 1 147 ? -3.431 -0.904 9.623 1.00 97.94 147 LEU A CA 1
ATOM 1087 C C . LEU A 1 147 ? -4.458 -2.011 9.361 1.00 97.94 147 LEU A C 1
ATOM 1089 O O . LEU A 1 147 ? -4.122 -3.191 9.427 1.00 97.94 147 LEU A O 1
ATOM 1093 N N . LEU A 1 148 ? -5.706 -1.635 9.099 1.00 97.81 148 LEU A N 1
ATOM 1094 C CA . LEU A 1 148 ? -6.785 -2.558 8.754 1.00 97.81 148 LEU A CA 1
ATOM 1095 C C . LEU A 1 148 ? -7.140 -2.427 7.276 1.00 97.81 148 LEU A C 1
ATOM 1097 O O . LEU A 1 148 ? -7.256 -1.312 6.769 1.00 97.81 148 LEU A O 1
ATOM 1101 N N . HIS A 1 149 ? -7.374 -3.568 6.631 1.00 98.25 149 HIS A N 1
ATOM 1102 C CA . HIS A 1 149 ? -7.986 -3.660 5.310 1.00 98.25 149 HIS A CA 1
ATOM 1103 C C . HIS A 1 149 ? -9.501 -3.808 5.475 1.00 98.25 149 HIS A C 1
ATOM 1105 O O . HIS A 1 149 ? -9.984 -4.750 6.108 1.00 98.25 149 HIS A O 1
ATOM 1111 N N . LEU A 1 150 ? -10.251 -2.835 4.964 1.00 98.50 150 LEU A N 1
ATOM 1112 C CA . LEU A 1 150 ? -11.684 -2.685 5.194 1.00 98.50 150 LEU A CA 1
ATOM 1113 C C . LEU A 1 150 ? -12.440 -2.568 3.869 1.00 98.50 150 LEU A C 1
ATOM 1115 O O . LEU A 1 150 ? -11.897 -2.134 2.855 1.00 98.50 150 LEU A O 1
ATOM 1119 N N . VAL A 1 151 ? -13.724 -2.907 3.901 1.00 98.56 151 VAL A N 1
ATOM 1120 C CA . VAL A 1 151 ? -14.662 -2.721 2.797 1.00 98.56 151 VAL A CA 1
ATOM 1121 C C . VAL A 1 151 ? -15.956 -2.081 3.297 1.00 98.56 151 VAL A C 1
ATOM 1123 O O . VAL A 1 151 ? -16.433 -2.371 4.396 1.00 98.56 151 VAL A O 1
ATOM 1126 N N . ALA A 1 152 ? -16.529 -1.217 2.467 1.00 98.12 152 ALA A N 1
ATOM 1127 C CA . ALA A 1 152 ? -17.763 -0.487 2.694 1.00 98.12 152 ALA A CA 1
ATOM 1128 C C . ALA A 1 152 ? -18.735 -0.684 1.515 1.00 98.12 152 ALA A C 1
ATOM 1130 O O . ALA A 1 152 ? -18.297 -0.853 0.369 1.00 98.12 152 ALA A O 1
ATOM 1131 N N . PRO A 1 153 ? -20.056 -0.682 1.771 1.00 96.31 153 PRO A N 1
ATOM 1132 C CA . PRO A 1 153 ? -21.063 -0.697 0.709 1.00 96.31 153 PRO A CA 1
ATOM 1133 C C . PRO A 1 153 ? -21.191 0.663 0.005 1.00 96.31 153 PRO A C 1
ATOM 1135 O O . PRO A 1 153 ? -21.511 0.706 -1.179 1.00 96.31 153 PRO A O 1
ATOM 1138 N N . ASP A 1 154 ? -20.901 1.752 0.717 1.00 96.69 154 ASP A N 1
ATOM 1139 C CA . ASP A 1 154 ? -21.077 3.129 0.259 1.00 96.69 154 ASP A CA 1
ATOM 1140 C C . ASP A 1 154 ? -19.731 3.863 0.129 1.00 96.69 154 ASP A C 1
ATOM 1142 O O . ASP A 1 154 ? -18.731 3.423 0.708 1.00 96.69 154 ASP A O 1
ATOM 1146 N N . PRO A 1 155 ? -19.685 4.998 -0.599 1.00 97.44 155 PRO A N 1
ATOM 1147 C CA . PRO A 1 155 ? -18.482 5.812 -0.709 1.00 97.44 155 PRO A CA 1
ATOM 1148 C C . PRO A 1 155 ? -17.921 6.279 0.635 1.00 97.44 155 PRO A C 1
ATOM 1150 O O . PRO A 1 155 ? -18.639 6.837 1.464 1.00 97.44 155 PRO A O 1
ATOM 1153 N N . VAL A 1 156 ? -16.606 6.134 0.795 1.00 98.06 156 VAL A N 1
ATOM 1154 C CA . VAL A 1 156 ? -15.838 6.601 1.959 1.00 98.06 156 VAL A CA 1
ATOM 1155 C C . VAL A 1 156 ? -14.658 7.457 1.507 1.00 98.06 156 VAL A C 1
ATOM 1157 O O . VAL A 1 156 ? -14.224 7.360 0.358 1.00 98.06 156 VAL A O 1
ATOM 1160 N N . ARG A 1 157 ? -14.145 8.332 2.380 1.00 97.19 157 ARG A N 1
ATOM 1161 C CA . ARG A 1 157 ? -13.113 9.310 1.997 1.00 97.19 157 ARG A CA 1
ATOM 1162 C C . ARG A 1 157 ? -11.808 9.124 2.759 1.00 97.19 157 ARG A C 1
ATOM 1164 O O . ARG A 1 157 ? -11.798 8.872 3.958 1.00 97.19 157 ARG A O 1
ATOM 1171 N N . VAL A 1 158 ? -10.693 9.338 2.066 1.00 98.12 158 VAL A N 1
ATOM 1172 C CA . VAL A 1 158 ? -9.375 9.458 2.703 1.00 98.12 158 VAL A CA 1
ATOM 1173 C C . VAL A 1 158 ? -9.392 10.592 3.733 1.00 98.12 158 VAL A C 1
ATOM 1175 O O . VAL A 1 158 ? -9.981 11.648 3.505 1.00 98.12 158 VAL A O 1
ATOM 1178 N N . GLY A 1 159 ? -8.753 10.358 4.877 1.00 98.06 159 GLY A N 1
ATOM 1179 C CA . GLY A 1 159 ? -8.701 11.263 6.023 1.00 98.06 159 GLY A CA 1
ATOM 1180 C C . GLY A 1 159 ? -9.954 11.248 6.898 1.00 98.06 159 GLY A C 1
ATOM 1181 O O . GLY A 1 159 ? -9.965 11.894 7.943 1.00 98.06 159 GLY A O 1
ATOM 1182 N N . GLU A 1 160 ? -11.005 10.523 6.510 1.00 98.00 160 GLU A N 1
ATOM 1183 C CA . GLU A 1 160 ? -12.239 10.484 7.284 1.00 98.00 160 GLU A CA 1
ATOM 1184 C C . GLU A 1 160 ? -12.019 9.779 8.634 1.00 98.00 160 GLU A C 1
ATOM 1186 O O . GLU A 1 160 ? -11.452 8.678 8.660 1.00 98.00 160 GLU A O 1
ATOM 1191 N N . PRO A 1 161 ? -12.463 10.377 9.759 1.00 98.44 161 PRO A N 1
ATOM 1192 C CA . PRO A 1 161 ? -12.355 9.735 11.059 1.00 98.44 161 PRO A CA 1
ATOM 1193 C C . PRO A 1 161 ? -13.178 8.450 11.124 1.00 98.44 161 PRO A C 1
ATOM 1195 O O . PRO A 1 161 ? -14.289 8.363 10.595 1.00 98.44 161 PRO A O 1
ATOM 1198 N N . ILE A 1 162 ? -12.643 7.467 11.837 1.00 98.38 162 ILE A N 1
ATOM 1199 C CA . ILE A 1 162 ? -13.298 6.197 12.141 1.00 98.38 162 ILE A CA 1
ATOM 1200 C C . ILE A 1 162 ? -13.727 6.227 13.596 1.00 98.38 162 ILE A C 1
ATOM 1202 O O . ILE A 1 162 ? -12.935 6.565 14.474 1.00 98.38 162 ILE A O 1
ATOM 1206 N N . LEU A 1 163 ? -14.963 5.832 13.860 1.00 98.50 163 LEU A N 1
ATOM 1207 C CA . LEU A 1 163 ? -15.538 5.705 15.185 1.00 98.50 163 LEU A CA 1
ATOM 1208 C C . LEU A 1 163 ? -15.648 4.227 15.574 1.00 98.50 163 LEU A C 1
ATOM 1210 O O . LEU A 1 163 ? -16.075 3.394 14.774 1.00 98.50 163 LEU A O 1
ATOM 1214 N N . ALA A 1 164 ? -15.324 3.930 16.829 1.00 98.00 164 ALA A N 1
ATOM 1215 C CA . ALA A 1 164 ? -15.651 2.684 17.510 1.00 98.00 164 ALA A CA 1
ATOM 1216 C C . ALA A 1 164 ? -16.464 3.036 18.760 1.00 98.00 164 ALA A C 1
ATOM 1218 O O . ALA A 1 164 ? -16.028 3.858 19.568 1.00 98.00 164 ALA A O 1
ATOM 1219 N N . GLU A 1 165 ? -17.660 2.458 18.904 1.00 93.75 165 GLU A N 1
ATOM 1220 C CA . GLU A 1 165 ? -18.566 2.751 20.033 1.00 93.75 165 GLU A CA 1
ATOM 1221 C C . GLU A 1 165 ? -18.834 4.262 20.218 1.00 93.75 165 GLU A C 1
ATOM 1223 O O . GLU A 1 165 ? -18.870 4.783 21.332 1.00 93.75 165 GLU A O 1
ATOM 1228 N N . GLY A 1 166 ? -18.948 5.001 19.109 1.00 92.38 166 GLY A N 1
ATOM 1229 C CA . GLY A 1 166 ? -19.188 6.450 19.115 1.00 92.38 166 GLY A CA 1
ATOM 1230 C C . GLY A 1 166 ? -17.978 7.317 19.484 1.00 92.38 166 GLY A C 1
ATOM 1231 O O . GLY A 1 166 ? -18.104 8.538 19.526 1.00 92.38 166 GLY A O 1
ATOM 1232 N N . ARG A 1 167 ? -16.802 6.727 19.725 1.00 96.75 167 ARG A N 1
ATOM 1233 C CA . ARG A 1 167 ? -15.552 7.454 19.989 1.00 96.75 167 ARG A CA 1
ATOM 1234 C C . ARG A 1 167 ? -14.615 7.324 18.802 1.00 96.75 167 ARG A C 1
ATOM 1236 O O . ARG A 1 167 ? -14.470 6.237 18.252 1.00 96.75 167 ARG A O 1
ATOM 1243 N N . GLU A 1 168 ? -13.929 8.405 18.448 1.00 98.00 168 GLU A N 1
ATOM 1244 C CA . GLU A 1 168 ? -12.893 8.357 17.415 1.00 98.00 168 GLU A CA 1
ATOM 1245 C C . GLU A 1 168 ? -11.856 7.294 17.769 1.00 98.00 168 GLU A C 1
ATOM 1247 O O . GLU A 1 168 ? -11.396 7.239 18.909 1.00 98.00 168 GLU A O 1
ATOM 1252 N N . ALA A 1 169 ? -11.521 6.440 16.811 1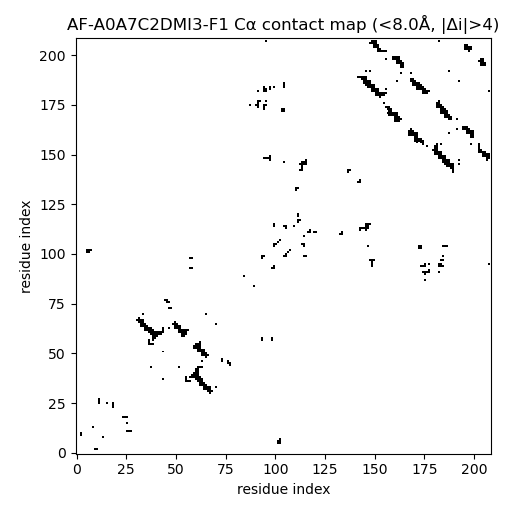.00 97.94 169 ALA A N 1
ATOM 1253 C CA . ALA A 1 169 ? -10.661 5.270 16.929 1.00 97.94 169 ALA A CA 1
ATOM 1254 C C . ALA A 1 169 ? -9.506 5.273 15.921 1.00 97.94 169 ALA A C 1
ATOM 1256 O O . ALA A 1 169 ? -8.546 4.523 16.104 1.00 97.94 169 ALA A O 1
ATOM 1257 N N . GLY A 1 170 ? -9.573 6.113 14.891 1.00 98.06 170 GLY A N 1
ATOM 1258 C CA . GLY A 1 170 ? -8.635 6.094 13.782 1.00 98.06 170 GLY A CA 1
ATOM 1259 C C . GLY A 1 170 ? -9.097 6.957 12.618 1.00 98.06 170 GLY A C 1
ATOM 1260 O O . GLY A 1 170 ? -10.005 7.770 12.773 1.00 98.06 170 GLY A O 1
ATOM 1261 N N . TRP A 1 171 ? -8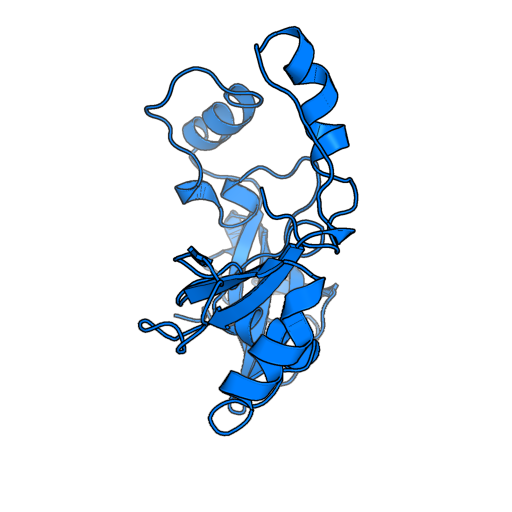.496 6.744 11.453 1.00 98.44 171 TRP A N 1
ATOM 1262 C CA . TRP A 1 171 ? -8.879 7.404 10.205 1.00 98.44 171 TRP A CA 1
ATOM 1263 C C . TRP A 1 171 ? -8.571 6.520 8.993 1.00 98.44 171 TRP A C 1
ATOM 1265 O O . TRP A 1 171 ? -7.732 5.615 9.067 1.00 98.44 171 TRP A O 1
ATOM 1275 N N . LEU A 1 172 ? -9.245 6.792 7.875 1.00 98.50 172 LEU A N 1
ATOM 1276 C CA . LEU A 1 172 ? -8.958 6.164 6.585 1.00 98.50 172 LEU A CA 1
ATOM 1277 C C . LEU A 1 172 ? -7.709 6.796 5.958 1.00 98.50 172 LEU A C 1
ATOM 1279 O O . LEU A 1 172 ? -7.641 8.013 5.810 1.00 98.50 172 LEU A O 1
ATOM 1283 N N . THR A 1 173 ? -6.717 5.993 5.582 1.00 98.06 173 THR A N 1
ATOM 1284 C CA . THR A 1 173 ? -5.503 6.458 4.886 1.00 98.06 173 THR A CA 1
ATOM 1285 C C . THR A 1 173 ? -5.617 6.331 3.376 1.00 98.06 173 THR A C 1
ATOM 1287 O O . THR A 1 173 ? -5.116 7.190 2.658 1.00 98.06 173 THR A O 1
ATOM 1290 N N . SER A 1 174 ? -6.325 5.307 2.902 1.00 98.19 174 SER A N 1
ATOM 1291 C CA . SER A 1 174 ? -6.577 5.067 1.481 1.00 98.19 174 SER A CA 1
ATOM 1292 C C . SER A 1 174 ? -8.013 4.595 1.282 1.00 98.19 174 SER A C 1
ATOM 1294 O O . SER A 1 174 ? -8.551 3.898 2.142 1.00 98.19 174 SER A O 1
ATOM 1296 N N . ALA A 1 175 ? -8.632 4.960 0.162 1.00 98.31 175 ALA A N 1
ATOM 1297 C CA . ALA A 1 175 ? -9.980 4.531 -0.196 1.00 98.31 175 ALA A CA 1
ATOM 1298 C C . ALA A 1 175 ? -10.151 4.530 -1.717 1.00 98.31 175 ALA A C 1
ATOM 1300 O O . ALA A 1 175 ? -9.786 5.509 -2.367 1.00 98.31 175 ALA A O 1
ATOM 1301 N N . ALA A 1 176 ? -10.719 3.461 -2.274 1.00 98.19 176 ALA A N 1
ATOM 1302 C CA . ALA A 1 176 ? -10.966 3.356 -3.708 1.00 98.19 176 ALA A CA 1
ATOM 1303 C C . ALA A 1 176 ? -12.153 2.426 -4.027 1.00 98.19 176 ALA A C 1
ATOM 1305 O O . ALA A 1 176 ? -12.348 1.415 -3.341 1.00 98.19 176 ALA A O 1
ATOM 1306 N N . PRO A 1 177 ? -12.950 2.734 -5.066 1.00 97.69 177 PRO A N 1
ATOM 1307 C CA . PRO A 1 177 ? -14.023 1.861 -5.518 1.00 97.69 177 PRO A CA 1
ATOM 1308 C C . PRO A 1 177 ? -13.486 0.703 -6.371 1.00 97.69 177 PRO A C 1
ATOM 1310 O O . PRO A 1 177 ? -12.648 0.901 -7.246 1.00 97.69 177 PRO A O 1
ATOM 1313 N N . LEU A 1 178 ? -14.022 -0.502 -6.174 1.00 96.12 178 LEU A N 1
ATOM 1314 C CA . LEU A 1 178 ? -13.799 -1.642 -7.066 1.00 96.12 178 LEU A CA 1
ATOM 1315 C C . LEU A 1 178 ? -14.990 -2.606 -6.998 1.00 96.12 178 LEU A C 1
ATOM 1317 O O . LEU A 1 178 ? -15.441 -2.977 -5.916 1.00 96.12 178 LEU A O 1
ATOM 1321 N N . GLY A 1 179 ? -15.522 -3.013 -8.155 1.00 93.81 179 GLY A N 1
ATOM 1322 C CA . GLY A 1 179 ? -16.594 -4.019 -8.222 1.00 93.81 179 GLY A CA 1
ATOM 1323 C C . GLY A 1 179 ? -17.887 -3.630 -7.490 1.00 93.81 179 GLY A C 1
ATOM 1324 O O . GLY A 1 179 ? -18.544 -4.490 -6.910 1.00 93.81 179 GLY A O 1
ATOM 1325 N N . GLY A 1 180 ? -18.239 -2.338 -7.471 1.00 94.25 180 GLY A N 1
ATOM 1326 C CA . GLY A 1 180 ? -19.454 -1.832 -6.814 1.00 94.25 180 GLY A CA 1
ATOM 1327 C C . GLY A 1 180 ? -19.362 -1.702 -5.289 1.00 94.25 180 GLY A C 1
ATOM 1328 O O . GLY A 1 180 ? -20.368 -1.418 -4.648 1.00 94.25 180 GLY A O 1
ATOM 1329 N N . ARG A 1 181 ? -18.176 -1.898 -4.706 1.00 96.75 181 ARG A N 1
ATOM 1330 C CA . ARG A 1 181 ? -17.887 -1.666 -3.284 1.00 96.75 181 ARG A CA 1
ATOM 1331 C C . ARG A 1 181 ? -16.751 -0.662 -3.149 1.00 96.75 181 ARG A C 1
ATOM 1333 O O . ARG A 1 181 ? -16.046 -0.386 -4.120 1.00 96.75 181 ARG A O 1
ATOM 1340 N N . TRP A 1 182 ? -16.559 -0.145 -1.944 1.00 98.12 182 TRP A N 1
ATOM 1341 C CA . TRP A 1 182 ? -15.410 0.688 -1.606 1.00 98.12 182 TRP A CA 1
ATOM 1342 C C . TRP A 1 182 ? -14.463 -0.080 -0.705 1.00 98.12 182 TRP A C 1
ATOM 1344 O O . TRP A 1 182 ? -14.868 -0.556 0.350 1.00 98.12 182 TRP A O 1
ATOM 1354 N N . PHE A 1 183 ? -13.208 -0.193 -1.112 1.00 98.62 183 PHE A N 1
ATOM 1355 C CA . PHE A 1 183 ? -12.145 -0.740 -0.281 1.00 98.62 183 PHE A CA 1
ATOM 1356 C C . PHE A 1 183 ? -11.384 0.401 0.372 1.00 98.62 183 PHE A C 1
ATOM 1358 O O . PHE A 1 183 ? -11.279 1.492 -0.196 1.00 98.62 183 PHE A O 1
ATOM 1365 N N . ALA A 1 184 ? -10.854 0.156 1.564 1.00 98.50 184 ALA A N 1
ATOM 1366 C CA . ALA A 1 184 ? -10.102 1.148 2.300 1.00 98.50 184 ALA A CA 1
ATOM 1367 C C . ALA A 1 184 ? -8.998 0.533 3.159 1.00 98.50 184 ALA A C 1
ATOM 1369 O O . ALA A 1 184 ? -9.101 -0.595 3.643 1.00 98.50 184 ALA A O 1
ATOM 1370 N N . LEU A 1 185 ? -7.964 1.334 3.389 1.00 98.50 185 LEU A N 1
ATOM 1371 C CA . LEU A 1 185 ? -6.963 1.102 4.418 1.00 98.5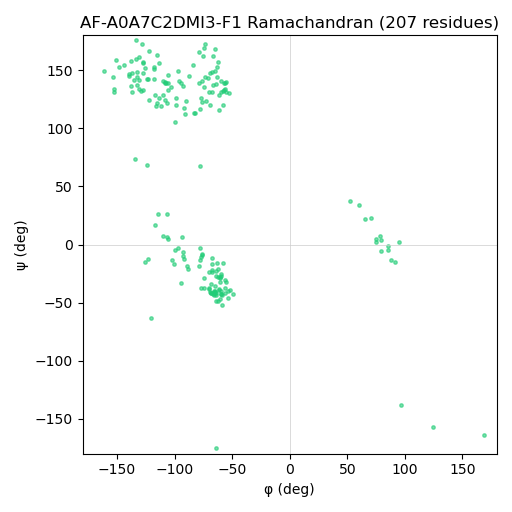0 185 LEU A CA 1
ATOM 1372 C C . LEU A 1 185 ? -7.178 2.104 5.546 1.00 98.50 185 LEU A C 1
ATOM 1374 O O . LEU A 1 185 ? -7.477 3.277 5.306 1.00 98.50 185 LEU A O 1
ATOM 1378 N N . ALA A 1 186 ? -7.054 1.631 6.779 1.00 98.12 186 ALA A N 1
ATOM 1379 C CA . ALA A 1 186 ? -7.400 2.402 7.960 1.00 98.12 186 ALA A CA 1
ATOM 1380 C C . ALA A 1 186 ? -6.366 2.250 9.063 1.00 98.12 186 ALA A C 1
ATOM 1382 O O . ALA A 1 186 ? -6.049 1.134 9.467 1.00 98.12 186 ALA A O 1
ATOM 1383 N N . ARG A 1 187 ? -5.918 3.368 9.634 1.00 97.75 187 ARG A N 1
ATOM 1384 C CA . ARG A 1 187 ? -5.098 3.353 10.847 1.00 97.75 187 ARG A CA 1
ATOM 1385 C C . ARG A 1 187 ? -5.998 3.437 12.063 1.00 97.75 187 ARG A C 1
ATOM 1387 O O . ARG A 1 187 ? -6.597 4.478 12.316 1.00 97.75 187 ARG A O 1
ATOM 1394 N N . VAL A 1 188 ? -6.064 2.360 12.838 1.00 98.00 188 VAL A N 1
ATOM 1395 C CA . VAL A 1 188 ? -6.964 2.226 13.993 1.00 98.00 188 VAL A CA 1
ATOM 1396 C C . VAL A 1 188 ? -6.156 1.926 15.250 1.00 98.00 188 VAL A C 1
ATOM 1398 O O . VAL A 1 188 ? -5.162 1.207 15.200 1.00 98.00 188 VAL A O 1
ATOM 1401 N N . ARG A 1 189 ? -6.548 2.488 16.399 1.00 97.94 189 ARG A N 1
ATOM 1402 C CA . ARG A 1 189 ? -5.955 2.122 17.697 1.00 97.94 189 ARG A CA 1
ATOM 1403 C C . ARG A 1 189 ? -6.076 0.620 17.940 1.00 97.94 189 ARG A C 1
ATOM 1405 O O . ARG A 1 189 ? -7.128 0.039 17.677 1.00 97.94 189 ARG A O 1
ATOM 1412 N N . TRP A 1 190 ? -5.029 0.007 18.487 1.00 96.75 190 TRP A N 1
ATOM 1413 C CA . TRP A 1 190 ? -4.986 -1.442 18.699 1.00 96.75 190 TRP A CA 1
ATOM 1414 C C . TRP A 1 190 ? -6.196 -1.968 19.479 1.00 96.75 190 TRP A C 1
ATOM 1416 O O . TRP A 1 190 ? -6.762 -3.003 19.129 1.00 96.75 190 TRP A O 1
ATOM 1426 N N . GLU A 1 191 ? -6.642 -1.241 20.502 1.00 96.88 191 GLU A N 1
ATOM 1427 C CA . GLU A 1 191 ? -7.751 -1.641 21.372 1.00 96.88 191 GLU A CA 1
ATOM 1428 C C . GLU A 1 191 ? -9.100 -1.664 20.638 1.00 96.88 191 GLU A C 1
ATOM 1430 O O . GLU A 1 191 ? -10.002 -2.389 21.039 1.00 96.88 191 GLU A O 1
ATOM 1435 N N . ALA A 1 192 ? -9.233 -0.902 19.548 1.00 97.50 192 ALA A N 1
ATOM 1436 C CA . ALA A 1 192 ? -10.458 -0.792 18.760 1.00 97.50 192 ALA A CA 1
ATOM 1437 C C . ALA A 1 192 ? -10.476 -1.704 17.519 1.00 97.50 192 ALA A C 1
ATOM 1439 O O . ALA A 1 192 ? -11.482 -1.748 16.819 1.00 97.50 192 ALA A O 1
ATOM 1440 N N . ARG A 1 193 ? -9.396 -2.449 17.240 1.00 95.88 193 ARG A N 1
ATOM 1441 C CA . ARG A 1 193 ? -9.236 -3.223 15.991 1.00 95.88 193 ARG A CA 1
ATOM 1442 C C . ARG A 1 193 ? -10.310 -4.289 15.738 1.00 95.88 193 ARG A C 1
ATOM 1444 O O . ARG A 1 193 ? -10.522 -4.670 14.597 1.00 95.88 193 ARG A O 1
ATOM 1451 N N . GLY A 1 194 ? -10.938 -4.792 16.801 1.00 95.56 194 GLY A N 1
ATOM 1452 C CA . GLY A 1 194 ? -12.009 -5.794 16.735 1.00 95.56 194 GLY A CA 1
ATOM 1453 C C . GLY A 1 194 ? -13.406 -5.230 17.000 1.00 95.56 194 GLY A C 1
ATOM 1454 O O . GLY A 1 194 ? -14.351 -6.003 17.121 1.00 95.56 194 GLY A O 1
ATOM 1455 N N . ALA A 1 195 ? -13.539 -3.911 17.158 1.00 96.94 195 ALA A N 1
ATOM 1456 C CA . ALA A 1 195 ? -14.828 -3.268 17.374 1.00 96.94 195 ALA A CA 1
ATOM 1457 C C . ALA A 1 195 ? -15.601 -3.120 16.054 1.00 96.94 195 ALA A C 1
ATOM 1459 O O . ALA A 1 195 ? -15.034 -3.215 14.968 1.00 96.94 195 ALA A O 1
ATOM 1460 N N . VAL A 1 196 ? -16.898 -2.818 16.149 1.00 97.19 196 VAL A N 1
ATOM 1461 C CA . VAL A 1 196 ? -17.670 -2.351 14.990 1.00 97.19 196 VAL A CA 1
ATOM 1462 C C . VAL A 1 196 ? -17.181 -0.953 14.626 1.00 97.19 196 VAL A C 1
ATOM 1464 O O . VAL A 1 196 ? -17.260 -0.033 15.446 1.00 97.19 196 VAL A O 1
ATOM 1467 N N . LEU A 1 197 ? -16.682 -0.806 13.401 1.00 98.25 197 LEU A N 1
ATOM 1468 C CA . LEU A 1 197 ? -16.120 0.438 12.893 1.00 98.25 197 LEU A CA 1
ATOM 1469 C C . LEU A 1 197 ? -17.111 1.125 11.955 1.00 98.25 197 LEU A C 1
ATOM 1471 O O . LEU A 1 197 ? -17.724 0.498 11.090 1.00 98.25 197 LEU A O 1
ATOM 1475 N N . ARG A 1 198 ? -17.259 2.438 12.120 1.00 98.25 198 ARG A N 1
ATOM 1476 C CA . ARG A 1 198 ? -18.025 3.291 11.206 1.00 98.25 198 ARG A CA 1
ATOM 1477 C C . ARG A 1 198 ? -17.222 4.529 10.867 1.00 98.25 198 ARG A C 1
ATOM 1479 O O . ARG A 1 198 ? -16.475 5.017 11.710 1.00 98.25 198 ARG A O 1
ATOM 1486 N N . THR A 1 199 ? -17.385 5.065 9.671 1.00 98.19 199 THR A N 1
ATOM 1487 C CA . THR A 1 199 ? -16.887 6.409 9.380 1.00 98.19 199 THR A CA 1
ATOM 1488 C C . THR A 1 199 ? -17.664 7.454 10.188 1.00 98.19 199 THR A C 1
ATOM 1490 O O . THR A 1 199 ? -18.770 7.193 10.672 1.00 98.19 199 THR A O 1
ATOM 1493 N N . ALA A 1 200 ? -17.122 8.664 10.318 1.00 95.94 200 ALA A N 1
ATOM 1494 C CA . ALA A 1 200 ? -17.832 9.785 10.934 1.00 95.94 200 ALA A CA 1
ATOM 1495 C C . ALA A 1 200 ? -19.139 10.145 10.197 1.00 95.94 200 ALA A C 1
ATOM 1497 O O . ALA A 1 200 ? -20.076 10.633 10.828 1.00 95.94 200 ALA A O 1
ATOM 1498 N N . SER A 1 201 ? -19.233 9.868 8.889 1.00 95.62 201 SER A N 1
ATOM 1499 C CA . SER A 1 201 ? -20.476 9.997 8.112 1.00 95.62 201 SER A CA 1
ATOM 1500 C C . SER A 1 201 ? -21.479 8.849 8.312 1.00 95.62 201 SER A C 1
ATOM 1502 O O . SER A 1 201 ? -22.586 8.913 7.783 1.00 95.62 201 SER A O 1
ATOM 1504 N N . GLY A 1 202 ? -21.135 7.828 9.102 1.00 96.31 202 GLY A N 1
ATOM 1505 C CA . GLY A 1 202 ? -22.031 6.734 9.486 1.00 96.31 202 GLY A CA 1
ATOM 1506 C C . GLY A 1 202 ? -21.945 5.478 8.615 1.00 96.31 202 GLY A C 1
ATOM 1507 O O . GLY A 1 202 ? -22.662 4.511 8.893 1.00 96.31 202 GLY A O 1
ATOM 1508 N N . VAL A 1 203 ? -21.058 5.452 7.615 1.00 97.62 203 VAL A N 1
ATOM 1509 C CA . VAL A 1 203 ? -20.851 4.288 6.741 1.00 97.62 203 VAL A CA 1
ATOM 1510 C C . VAL A 1 203 ? -20.185 3.166 7.530 1.00 97.62 203 VAL A C 1
ATOM 1512 O O . VAL A 1 203 ? -19.202 3.384 8.238 1.00 97.62 203 VAL A O 1
ATOM 1515 N N . GLU A 1 204 ? -20.732 1.959 7.431 1.00 97.31 204 GLU A N 1
ATOM 1516 C CA . GLU A 1 204 ? -20.180 0.782 8.098 1.00 97.31 204 GLU A CA 1
ATOM 1517 C C . GLU A 1 204 ? -18.920 0.273 7.397 1.00 97.31 204 GLU A C 1
ATOM 1519 O O . GLU A 1 204 ? -18.888 0.155 6.171 1.00 97.31 204 GLU A O 1
ATOM 1524 N N . LEU A 1 205 ? -17.899 -0.048 8.192 1.00 98.12 205 LEU A N 1
ATOM 1525 C CA . LEU A 1 205 ? -16.636 -0.605 7.731 1.00 98.12 205 LEU A CA 1
ATOM 1526 C C . LEU A 1 205 ? -16.488 -2.020 8.288 1.00 98.12 205 LEU A C 1
ATOM 1528 O O . LEU A 1 205 ? -16.468 -2.213 9.505 1.00 98.12 205 LEU A O 1
ATOM 1532 N N . VAL A 1 206 ? -16.339 -3.004 7.404 1.00 97.50 206 VAL A N 1
ATOM 1533 C CA . VAL A 1 206 ? -16.095 -4.401 7.791 1.00 97.50 206 VAL A CA 1
ATOM 1534 C C . VAL A 1 206 ? -14.741 -4.868 7.258 1.00 97.50 206 VAL A C 1
ATOM 1536 O O . VAL A 1 206 ? -14.308 -4.354 6.227 1.00 97.50 206 VAL A O 1
ATOM 1539 N N . PRO A 1 207 ? -14.053 -5.821 7.914 1.00 97.00 207 PRO A N 1
ATOM 1540 C CA . PRO A 1 207 ? -12.823 -6.397 7.379 1.00 97.00 207 PRO A CA 1
ATOM 1541 C C . PRO A 1 207 ? -13.013 -6.919 5.952 1.00 97.00 207 PRO A C 1
ATOM 1543 O O . PRO A 1 207 ? -13.965 -7.651 5.668 1.00 97.00 207 PRO A O 1
ATOM 1546 N N . ALA A 1 208 ? -12.111 -6.525 5.058 1.00 90.62 208 ALA A N 1
ATOM 1547 C CA . ALA A 1 208 ? -12.000 -7.119 3.737 1.00 90.62 208 ALA A CA 1
ATOM 1548 C C . ALA A 1 208 ? -11.156 -8.392 3.887 1.00 90.62 208 ALA A C 1
ATOM 1550 O O . ALA A 1 208 ? -10.009 -8.316 4.328 1.00 90.62 208 ALA A O 1
ATOM 1551 N N . GLY A 1 209 ? -11.801 -9.541 3.661 1.00 75.56 209 GLY A N 1
ATOM 1552 C CA . GLY A 1 209 ? -11.223 -10.872 3.874 1.00 75.56 209 GLY A CA 1
ATOM 1553 C C . GLY A 1 209 ? -9.996 -11.168 3.028 1.00 75.56 209 GLY A C 1
ATOM 1554 O O . GLY A 1 209 ? -9.772 -10.449 2.029 1.00 75.56 209 GLY A O 1
#

Mean predicted aligned error: 4.36 Å

Sequence (209 aa):
MLQDPAQPRPVLELLAPYVLSSDVRLEDRTGELALLAFPGREVPPDAPGGATSAPSALGEGVDVLCRAGDRARLLDAVRGAFEEASGEDVEAWRVARGIPRFGVDGQEGDLPMECGLEDAVSFGKGCFLGQEAVAKVRNLGHPRRVLLHLVAPDPVRVGEPILAEGREAGWLTSAAPLGGRWFALARVRWEARGAVLRTASGVELVPAG

Foldseek 3Di:
DDADPLAPDDVCVVCVVVCVVDVDDDDDCVQFKDKDFDAPAPDDQPAVQWDKDPPTPLGRHIMTMHTPVCVVVRCVSCVVPDDDDDPQRSQQSSLLVLNFDEVQQHYPPDDCQQSVNLVVDDPPDDDDPCVVVVVVCVVVVHDQKHKAKKKFLDDDDAQFFKDFPNHTFWTWRGWHDDPNIIITIIIGGPVRPPGFIATPVGITIDGND

Nearest PDB structures (foldseek):
  1yx2-assembly1_A  TM=8.173E-01  e=9.191E-10  Bacillus subtilis
  4pab-assembly2_B  TM=8.616E-01  e=3.269E-07  Rattus norvegicus
  4paa-assembly2_B  TM=7.768E-01  e=2.034E-07  Rattus norvegicus
  3a8i-assembly1_A  TM=8.454E-01  e=9.511E-07  Escherichia coli K-12
  3a8k-assembly1_A  TM=8.203E-01  e=1.206E-06  Escherichia coli K-12

pLDDT: mean 92.91, std 4.8, range [73.69, 98.62]

Secondary structure (DSSP, 8-state):
----TTSSS-HHHHHHHHHTTSS------TTTEEEEEEET-SSPP--TTPEEESSBTTBSEEEEEEEGGGHHHHHHHHTTT--PPPHHHHHHHHHTTT---BTTTB-TT--GGGGT-GGG--SSS---TTHHHHHHHHHHTS-SEEEEEEEESS---TT-EEEETTEEEEEEEEEEEETTEEEEEEEEEGGGTTSPEEETT--EEEE--

Solvent-accessible surface area (backbone atoms only — not comparable to full-atom values): 12267 Å² total; per-residue (Å²): 140,87,77,69,86,75,41,91,65,62,67,67,69,75,45,52,84,58,37,85,84,41,103,65,86,88,77,92,54,71,87,52,41,34,75,49,77,39,60,78,30,87,72,71,74,87,46,92,87,43,47,78,42,74,64,14,99,73,43,60,22,19,23,39,40,32,46,38,89,48,43,67,61,49,51,60,67,41,52,90,83,50,78,88,76,50,75,65,53,53,48,22,54,28,30,68,66,56,54,71,45,66,68,59,57,33,52,92,88,61,51,48,58,34,41,65,38,48,88,78,56,72,82,87,57,77,93,58,93,65,45,66,64,54,49,49,33,60,73,69,70,53,55,75,34,29,46,43,37,28,33,23,79,57,94,71,56,60,68,38,42,24,23,36,93,89,36,83,38,35,30,25,48,39,55,32,66,56,96,86,29,23,20,21,31,30,46,28,32,46,92,50,69,85,50,71,37,23,38,76,90,65,52,57,47,42,77,50,129

Radius of gyration: 19.69 Å; Cα contacts (8 Å, |Δi|>4): 347; chains: 1; bounding box: 54×27×53 Å